Protein 3LJX (pdb70)

Secondary structure (DSSP, 8-state):
---------TT----HHHHHHHHHHHTSTT--HHHHHHHHTT-HHHHHHHHHHHHS----S---SHHHHHHHH-HHHHHHHHHGGG--TTS-TTS-HHHHHHHHHHHHHHHHHHHHTSSSS-HHHHHHHHHHTTHHHHHHHHH-HHHHHHHHHH--HHHHHHHHHHHHSS-HHHHH--TTTTT--HHHHHHHHHTTSS-----HHHHHHHHHHHHHHHHHHHHT----HHHHHHHHHH----SGGG--

Foldseek 3Di:
DDQDVQGDAQQQAWDPVLLVVLLVQLPDPDHDLVVNQVSQLLTLRLFLVLQLVLQPDPDPAGDQGSSVSCVGPHPVVSSVSSNCNVPHCYQQPQDDSVVLSQLLQQLLVQLLVLCVVAPQDHSRNSSRCSSLLQCLVSRCCRNPRVQLSVLSVPDDDPSSQVVCCVVPVGGRRRSSCSCVSSRDDVLSNQLSVLLPDPAQPDDDSSSLSSLSSVLSNVLSCQLVVPDDPRNVVSCVVSPDDDDCSNDD

Structure (mmCIF, N/CA/C/O backbone):
data_3LJX
#
_entry.id   3LJX
#
_cell.length_a   91.489
_cell.length_b   91.489
_cell.length_c   83.075
_cell.angle_alpha   90.00
_cell.angle_beta   90.00
_cell.angle_gamma   120.00
#
_symmetry.space_group_name_H-M   'P 31 2 1'
#
loop_
_entity.id
_entity.type
_entity.pdbx_description
1 polymer 'MmoQ Response regulator'
2 non-polymer 'CHLORIDE ION'
3 water water
#
loop_
_atom_site.group_PDB
_atom_site.id
_atom_site.type_symbol
_atom_site.label_atom_id
_atom_site.label_alt_id
_atom_site.label_comp_id
_atom_site.label_asym_id
_atom_site.label_entity_id
_atom_site.label_seq_id
_atom_site.pdbx_PDB_ins_code
_atom_site.Cartn_x
_atom_site.Cartn_y
_atom_site.Cartn_z
_atom_site.occupancy
_atom_site.B_iso_or_equiv
_atom_site.auth_seq_id
_atom_site.auth_comp_id
_atom_site.auth_asym_id
_atom_site.auth_atom_id
_atom_site.pdbx_PDB_model_num
ATOM 9 N N . ASP A 1 2 ? 13.380 40.907 41.463 1.00 33.09 20 ASP A N 1
ATOM 10 C CA . ASP A 1 2 ? 13.066 42.307 41.207 1.00 29.57 20 ASP A CA 1
ATOM 11 C C . ASP A 1 2 ? 12.990 43.065 42.528 1.00 29.13 20 ASP A C 1
ATOM 12 O O . ASP A 1 2 ? 12.442 42.561 43.516 1.00 31.11 20 ASP A O 1
ATOM 17 N N . ARG A 1 3 ? 13.520 44.281 42.551 1.00 24.79 21 ARG A N 1
ATOM 18 C CA . ARG A 1 3 ? 13.312 45.159 43.694 1.00 23.10 21 ARG A CA 1
ATOM 19 C C . ARG A 1 3 ? 11.828 45.508 43.827 1.00 28.11 21 ARG A C 1
ATOM 20 O O . ARG A 1 3 ? 11.100 45.568 42.828 1.00 26.88 21 ARG A O 1
ATOM 28 N N . TRP A 1 4 ? 11.385 45.706 45.068 1.00 24.98 22 TRP A N 1
ATOM 29 C CA . TRP A 1 4 ? 10.065 46.240 45.334 1.00 24.57 22 TRP A CA 1
ATOM 30 C C . TRP A 1 4 ? 10.151 47.732 45.613 1.00 26.60 22 TRP A C 1
ATOM 31 O O . TRP A 1 4 ? 10.650 48.160 46.657 1.00 30.09 22 TRP A O 1
ATOM 42 N N . ASN 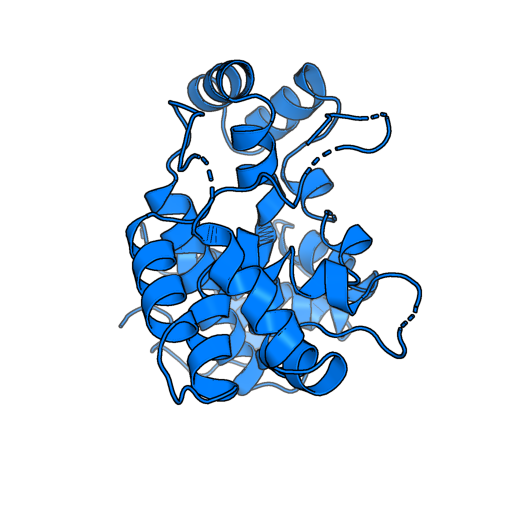A 1 5 ? 9.676 48.516 44.657 1.00 26.71 23 ASN A N 1
ATOM 43 C CA . ASN A 1 5 ? 9.652 49.962 44.770 1.00 28.27 23 ASN A CA 1
ATOM 44 C C . ASN A 1 5 ? 8.302 50.374 45.337 1.00 28.82 23 ASN A C 1
ATOM 45 O O . ASN A 1 5 ? 7.255 50.167 44.699 1.00 26.11 23 ASN A O 1
ATOM 58 N N . HIS A 1 7 ? 6.760 53.206 45.920 1.00 23.60 25 HIS A N 1
ATOM 59 C CA . HIS A 1 7 ? 5.982 54.170 45.173 1.00 26.16 25 HIS A CA 1
ATOM 60 C C . HIS A 1 7 ? 5.414 53.573 43.898 1.00 30.73 25 HIS A C 1
ATOM 61 O O . HIS A 1 7 ? 4.261 53.844 43.539 1.00 30.74 25 HIS A O 1
ATOM 68 N N . LYS A 1 8 ? 6.232 52.783 43.202 1.00 27.63 26 LYS A N 1
ATOM 69 C CA . LYS A 1 8 ? 5.805 52.176 41.951 1.00 30.55 26 LYS A CA 1
ATOM 70 C C . LYS A 1 8 ? 6.215 50.697 41.869 1.00 30.70 26 LYS A C 1
ATOM 71 O O . LYS A 1 8 ? 7.166 50.338 41.169 1.00 26.60 26 LYS A O 1
ATOM 77 N N . PRO A 1 9 ? 5.496 49.840 42.608 1.00 27.85 27 PRO A N 1
ATOM 78 C CA . PRO A 1 9 ? 5.765 48.396 42.664 1.00 27.68 27 PRO A CA 1
ATOM 79 C C . PRO A 1 9 ? 5.755 47.793 41.267 1.00 27.80 27 PRO A C 1
ATOM 80 O O . PRO A 1 9 ? 4.862 48.084 40.481 1.00 27.22 27 PRO A O 1
ATOM 92 N N . LEU A 1 11 ? 7.060 44.004 39.364 1.00 28.79 29 LEU A N 1
ATOM 93 C CA . LEU A 1 11 ? 7.783 42.743 39.161 1.00 29.76 29 LEU A CA 1
ATOM 94 C C . LEU A 1 11 ? 7.505 42.241 37.760 1.00 34.21 29 LEU A C 1
ATOM 95 O O . LEU A 1 11 ? 6.381 42.335 37.264 1.00 32.72 29 LEU A O 1
ATOM 100 N N . CYS A 1 12 ? 8.521 41.700 37.107 1.00 33.47 30 CYS A N 1
ATOM 101 C CA . CYS A 1 12 ? 8.266 41.065 35.826 1.00 34.04 30 CYS A CA 1
ATOM 102 C C . CYS A 1 12 ? 9.229 39.904 35.592 1.00 28.28 30 CYS A C 1
ATOM 103 O O . CYS A 1 12 ? 8.799 38.757 35.493 1.00 25.88 30 CYS A O 1
ATOM 106 N N . ASP A 1 13 ? 10.525 40.196 35.547 1.00 29.78 31 ASP A N 1
ATOM 107 C CA . ASP A 1 13 ? 11.511 39.156 35.289 1.00 36.65 31 ASP A CA 1
ATOM 108 C C . ASP A 1 13 ? 11.432 38.032 36.314 1.00 29.89 31 ASP A C 1
ATOM 109 O O . ASP A 1 13 ? 11.696 36.884 35.993 1.00 35.85 31 ASP A O 1
ATOM 114 N N . SER A 1 14 ? 11.038 38.361 37.539 1.00 23.26 32 SER A N 1
ATOM 115 C CA . SER A 1 14 ? 11.090 37.405 38.641 1.00 24.91 32 SER A CA 1
ATOM 116 C C . SER A 1 14 ? 9.823 36.562 38.791 1.00 26.24 32 SER A C 1
ATOM 117 O O . SER A 1 14 ? 9.766 35.674 39.646 1.00 25.71 32 SER A O 1
ATOM 120 N N . LEU A 1 15 ? 8.792 36.841 38.003 1.00 21.69 33 LEU A N 1
ATOM 121 C CA . LEU A 1 15 ? 7.562 36.056 38.154 1.00 23.97 33 LEU A CA 1
ATOM 122 C C . LEU A 1 15 ? 7.800 34.606 37.691 1.00 24.21 33 LEU A C 1
ATOM 123 O O . LEU A 1 15 ? 8.386 34.371 36.630 1.00 20.95 33 LEU A O 1
ATOM 128 N N . PRO A 1 16 ? 7.354 33.626 38.492 1.00 23.72 34 PRO A N 1
ATOM 129 C CA . PRO A 1 16 ? 7.635 32.232 38.141 1.00 24.62 34 PRO A CA 1
ATOM 130 C C . PRO A 1 16 ? 6.764 31.715 37.003 1.00 28.73 34 PRO A C 1
ATOM 131 O O . PRO A 1 16 ? 5.739 32.318 36.638 1.00 27.98 34 PRO A O 1
ATOM 135 N N . THR A 1 17 ? 7.202 30.592 36.445 1.00 27.56 35 THR A N 1
ATOM 136 C CA . THR A 1 17 ? 6.446 29.828 35.466 1.00 26.43 35 THR A CA 1
ATOM 137 C C . THR A 1 17 ? 6.300 28.412 36.028 1.00 27.38 35 THR A C 1
ATOM 138 O O . THR A 1 17 ? 7.172 27.958 36.769 1.00 24.37 35 THR A O 1
ATOM 142 N N . ALA A 1 18 ? 5.211 27.716 35.700 1.00 29.65 36 ALA A N 1
ATOM 143 C CA . ALA A 1 18 ? 5.044 26.322 36.138 1.00 32.90 36 ALA A CA 1
ATOM 144 C C . ALA A 1 18 ? 6.169 25.422 35.602 1.00 33.81 36 ALA A C 1
ATOM 145 O O . ALA A 1 18 ? 6.598 25.559 34.453 1.00 32.57 36 ALA A O 1
ATOM 147 N N . SER A 1 19 ? 6.647 24.507 36.441 1.00 38.14 37 SER A N 1
ATOM 148 C CA . SER A 1 19 ? 7.725 23.591 36.052 1.00 38.13 37 SER A CA 1
ATOM 149 C C . SER A 1 19 ? 7.428 22.844 34.762 1.00 34.32 37 SER A C 1
ATOM 150 O O . SER A 1 19 ? 8.261 22.810 33.860 1.00 34.32 37 SER A O 1
ATOM 153 N N . ARG A 1 20 ? 6.239 22.257 34.671 1.00 35.66 38 ARG A N 1
ATOM 154 C CA . ARG A 1 20 ? 5.859 21.483 33.490 1.00 43.13 38 ARG A CA 1
ATOM 155 C C . ARG A 1 20 ? 5.782 22.354 32.232 1.00 38.65 38 ARG A C 1
ATOM 156 O O . ARG A 1 20 ? 6.215 21.960 31.150 1.00 36.43 38 ARG A O 1
ATOM 164 N N . THR A 1 21 ? 5.205 23.537 32.381 1.00 31.72 39 THR A N 1
ATOM 165 C CA . THR A 1 21 ? 5.090 24.482 31.280 1.00 27.77 39 THR A CA 1
ATOM 166 C C . THR A 1 21 ? 6.477 24.998 30.842 1.00 29.47 39 THR A C 1
ATOM 167 O O . THR A 1 21 ? 6.783 25.065 29.645 1.00 26.74 39 THR A O 1
ATOM 171 N N . ALA A 1 22 ? 7.316 25.351 31.810 1.00 26.58 40 ALA A N 1
ATOM 172 C CA . ALA A 1 22 ? 8.670 25.775 31.489 1.00 32.67 40 ALA A CA 1
ATOM 173 C C . ALA A 1 22 ? 9.391 24.660 30.730 1.00 37.68 40 ALA A C 1
ATOM 174 O O . ALA A 1 22 ? 9.970 24.902 29.668 1.00 38.74 40 ALA A O 1
ATOM 176 N N . ALA A 1 23 ? 9.338 23.436 31.254 1.00 35.75 41 ALA A N 1
ATOM 177 C CA . ALA A 1 23 ? 10.010 22.311 30.591 1.00 33.57 41 ALA A CA 1
ATOM 178 C C . ALA A 1 23 ? 9.603 22.231 29.131 1.00 34.45 41 ALA A C 1
ATOM 179 O O . ALA A 1 23 ? 10.452 22.095 28.248 1.00 35.68 41 ALA A O 1
ATOM 181 N N . ALA A 1 24 ? 8.302 22.331 28.876 1.00 31.54 42 ALA A N 1
ATOM 182 C CA . ALA A 1 24 ? 7.793 22.238 27.510 1.00 32.32 42 ALA A CA 1
ATOM 183 C C . ALA A 1 24 ? 8.180 23.443 26.644 1.00 35.70 42 ALA A C 1
ATOM 184 O O . ALA A 1 24 ? 8.403 23.307 25.438 1.00 34.41 42 ALA A O 1
ATOM 186 N N . ILE A 1 25 ? 8.234 24.624 27.248 1.00 35.45 43 ILE A N 1
ATOM 187 C CA . ILE A 1 25 ? 8.624 25.807 26.499 1.00 34.31 43 ILE A CA 1
ATOM 188 C C . ILE A 1 25 ? 10.092 25.673 26.100 1.00 32.62 43 ILE A C 1
ATOM 189 O O . ILE A 1 25 ? 10.449 25.894 24.935 1.00 32.54 43 ILE A O 1
ATOM 194 N N . LEU A 1 26 ? 10.934 25.293 27.060 1.00 29.54 44 LEU A N 1
ATOM 195 C CA . LEU A 1 26 ? 12.363 25.098 26.800 1.00 34.57 44 LEU A CA 1
ATOM 196 C C . LEU A 1 26 ? 12.597 24.039 25.728 1.00 40.32 44 LEU A C 1
ATOM 197 O O . LEU A 1 26 ? 13.405 24.230 24.819 1.00 40.64 44 LEU A O 1
ATOM 202 N N . ASN A 1 27 ? 11.880 22.927 25.834 1.00 43.48 45 ASN A N 1
ATOM 203 C CA . ASN A 1 27 ? 11.981 21.867 24.846 1.00 46.77 45 ASN A CA 1
ATOM 204 C C . ASN A 1 27 ? 11.742 22.397 23.441 1.00 44.24 45 ASN A C 1
ATOM 205 O O . ASN A 1 27 ? 12.537 22.175 22.535 1.00 44.33 45 ASN A O 1
ATOM 210 N N . LEU A 1 28 ? 10.638 23.112 23.271 1.00 46.39 46 LEU A N 1
ATOM 211 C CA . LEU A 1 28 ? 10.288 23.715 21.985 1.00 45.50 46 LEU A CA 1
ATOM 212 C C . LEU A 1 28 ? 11.297 24.791 21.556 1.00 44.34 46 LEU A C 1
ATOM 213 O O . LEU A 1 28 ? 11.678 24.878 20.389 1.00 44.62 46 LEU A O 1
ATOM 218 N N . ALA A 1 29 ? 11.725 25.616 22.505 1.00 40.08 47 ALA A N 1
ATOM 219 C CA . ALA A 1 29 ? 12.654 26.688 22.194 1.00 43.35 47 ALA A CA 1
ATOM 220 C C . ALA A 1 29 ? 14.004 26.139 21.703 1.00 48.21 47 ALA A C 1
ATOM 221 O O . ALA A 1 29 ? 14.683 26.771 20.891 1.00 44.09 47 ALA A O 1
ATOM 223 N N . GLN A 1 30 ? 14.380 24.961 22.195 1.00 51.26 48 GLN A N 1
ATOM 224 C CA . GLN A 1 30 ? 15.640 24.330 21.803 1.00 56.33 48 GLN A CA 1
ATOM 225 C C . GLN A 1 30 ? 15.460 23.445 20.586 1.00 63.95 48 GLN A C 1
ATOM 226 O O . GLN A 1 30 ? 16.416 22.857 20.095 1.00 67.44 48 GLN A O 1
ATOM 232 N N . ARG A 1 31 ? 14.228 23.335 20.108 1.00 67.32 49 ARG A N 1
ATOM 233 C CA . ARG A 1 31 ? 13.977 22.489 18.963 1.00 72.79 49 ARG A CA 1
ATOM 234 C C . ARG A 1 31 ? 14.541 23.170 17.727 1.00 77.88 49 ARG A C 1
ATOM 235 O O . ARG A 1 31 ? 14.334 24.363 17.513 1.00 76.06 49 ARG A O 1
ATOM 243 N N . GLU A 1 32 ? 15.275 22.401 16.930 1.00 85.18 50 GLU A N 1
ATOM 244 C CA . GLU A 1 32 ? 15.940 22.921 15.745 1.00 91.21 50 GLU A CA 1
ATOM 245 C C . GLU A 1 32 ? 14.993 23.787 14.925 1.00 89.29 50 GLU A C 1
ATOM 246 O O . GLU A 1 32 ? 15.281 24.957 14.655 1.00 90.74 50 GLU A O 1
ATOM 252 N N . ASP A 1 33 ? 13.853 23.215 14.548 1.00 84.71 51 ASP A N 1
ATOM 253 C CA . ASP A 1 33 ? 12.933 23.896 13.646 1.00 86.79 51 ASP A CA 1
ATOM 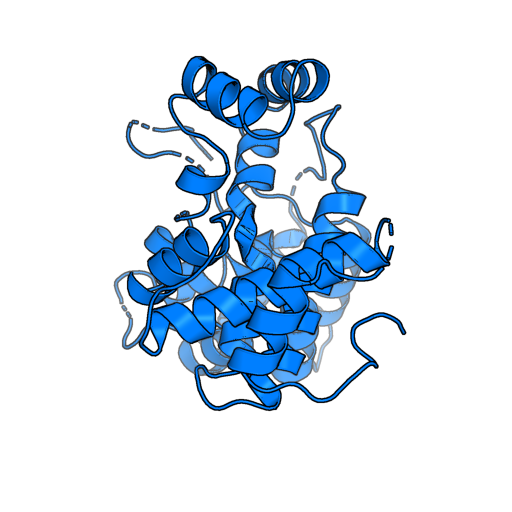254 C C . ASP A 1 33 ? 11.525 24.057 14.219 1.00 81.42 51 ASP A C 1
ATOM 255 O O . ASP A 1 33 ? 10.641 23.242 13.963 1.00 84.11 51 ASP A O 1
ATOM 260 N N . VAL A 1 34 ? 11.330 25.121 14.991 1.00 72.83 52 VAL A N 1
ATOM 261 C CA . VAL A 1 34 ? 10.027 25.443 15.560 1.00 65.20 52 VAL A CA 1
ATOM 262 C C . VAL A 1 34 ? 9.429 26.658 14.868 1.00 53.43 52 VAL A C 1
ATOM 263 O O . VAL A 1 34 ? 10.150 27.604 14.549 1.00 49.10 52 VAL A O 1
ATOM 267 N N . THR A 1 35 ? 8.116 26.635 14.644 1.00 46.07 53 THR A N 1
ATOM 268 C CA . THR A 1 35 ? 7.423 27.765 14.030 1.00 42.76 53 THR A CA 1
ATOM 269 C C . THR A 1 35 ? 7.185 28.889 15.043 1.00 39.19 53 THR A C 1
ATOM 270 O O . THR A 1 35 ? 7.153 28.659 16.253 1.00 30.99 53 THR A O 1
ATOM 274 N N . ALA A 1 36 ? 7.016 30.104 14.534 1.00 41.82 54 ALA A N 1
ATOM 275 C CA . ALA A 1 36 ? 6.584 31.227 15.354 1.00 39.59 54 ALA A CA 1
ATOM 276 C C . ALA A 1 36 ? 5.290 30.849 16.052 1.00 39.91 54 ALA A C 1
ATOM 277 O O . ALA A 1 36 ? 5.122 31.071 17.258 1.00 39.60 54 ALA A O 1
ATOM 279 N N . GLU A 1 37 ? 4.386 30.258 15.276 1.00 40.78 55 GLU A N 1
ATOM 280 C CA . GLU A 1 37 ? 3.045 29.927 15.732 1.00 42.74 55 GLU A CA 1
ATOM 281 C C . GLU A 1 37 ? 3.038 28.917 16.877 1.00 40.63 55 GLU A C 1
ATOM 282 O O . GLU A 1 37 ? 2.336 29.111 17.871 1.00 38.02 55 GLU A O 1
ATOM 288 N N . ALA A 1 38 ? 3.808 27.839 16.741 1.00 34.93 56 ALA A N 1
ATOM 289 C CA . ALA A 1 38 ? 3.818 26.801 17.770 1.00 31.60 56 ALA A CA 1
ATOM 290 C C . ALA A 1 38 ? 4.415 27.346 19.055 1.00 32.05 56 ALA A C 1
ATOM 291 O O . ALA A 1 38 ? 3.962 27.028 20.149 1.00 35.49 56 ALA A O 1
ATOM 293 N N . LEU A 1 39 ? 5.445 28.170 18.911 1.00 27.91 57 LEU A N 1
ATOM 294 C CA . LEU A 1 39 ? 6.123 28.732 20.060 1.00 28.50 57 LEU A CA 1
ATOM 295 C C . LEU A 1 39 ? 5.200 29.710 20.806 1.00 29.62 57 LEU A C 1
ATOM 296 O O . LEU A 1 39 ? 5.090 29.656 22.031 1.00 26.89 57 LEU A O 1
ATOM 301 N N . ALA A 1 40 ? 4.545 30.598 20.059 1.00 28.51 58 ALA A N 1
ATOM 302 C CA . ALA A 1 40 ? 3.579 31.540 20.628 1.00 27.33 58 ALA A CA 1
ATOM 303 C C . ALA A 1 40 ? 2.433 30.824 21.358 1.00 30.11 58 ALA A C 1
ATOM 304 O O . ALA A 1 40 ? 2.079 31.183 22.485 1.00 30.63 58 ALA A O 1
ATOM 306 N N . GLN A 1 41 ? 1.859 29.812 20.714 1.00 30.83 59 GLN A N 1
ATOM 307 C CA . GLN A 1 41 ? 0.754 29.062 21.302 1.00 37.19 59 GLN A CA 1
ATOM 308 C C . GLN A 1 41 ? 1.157 28.516 22.665 1.00 34.29 59 GLN A C 1
ATOM 309 O O . GLN A 1 41 ? 0.385 28.546 23.628 1.00 33.36 59 GLN A O 1
ATOM 315 N N . LEU A 1 42 ? 2.385 28.025 22.741 1.00 25.31 60 LEU A N 1
ATOM 316 C CA . LEU A 1 42 ? 2.866 27.422 23.963 1.00 25.11 60 LEU A CA 1
ATOM 317 C C . LEU A 1 42 ? 3.220 28.491 25.002 1.00 24.04 60 LEU A C 1
ATOM 318 O O . LEU A 1 42 ? 2.875 28.366 26.181 1.00 21.10 60 LEU A O 1
ATOM 323 N N . ILE A 1 43 ? 3.895 29.550 24.563 1.00 26.49 61 ILE A N 1
ATOM 324 C CA . ILE A 1 43 ? 4.361 30.587 25.484 1.00 26.70 61 ILE A CA 1
ATOM 325 C C . ILE A 1 43 ? 3.169 31.309 26.105 1.00 30.18 61 ILE A C 1
ATOM 326 O O . ILE A 1 43 ? 3.204 31.708 27.272 1.00 23.38 61 ILE A O 1
ATOM 331 N N . GLN A 1 44 ? 2.103 31.473 25.325 1.00 25.56 62 GLN A N 1
ATOM 332 C CA . GLN A 1 44 ? 0.990 32.260 25.821 1.00 27.78 62 GLN A CA 1
ATOM 333 C C . GLN A 1 44 ? 0.123 31.469 26.803 1.00 28.76 62 GLN A C 1
ATOM 334 O O . GLN A 1 44 ? -0.922 31.951 27.222 1.00 27.32 62 GLN A O 1
ATOM 340 N N . THR A 1 45 ? 0.554 30.265 27.178 1.00 26.17 63 THR A N 1
ATOM 341 C CA . THR A 1 45 ? -0.086 29.575 28.298 1.00 31.28 63 THR A CA 1
ATOM 342 C C . THR A 1 45 ? 0.540 30.026 29.625 1.00 35.42 63 THR A C 1
ATOM 343 O O . THR A 1 45 ? 0.052 29.667 30.705 1.00 34.55 63 THR A O 1
ATOM 347 N N . ASP A 1 46 ? 1.618 30.807 29.545 1.00 29.56 64 ASP A N 1
ATOM 348 C CA . ASP A 1 46 ? 2.314 31.248 30.756 1.00 29.43 64 ASP A CA 1
ATOM 349 C C . ASP A 1 46 ? 2.253 32.765 30.965 1.00 28.00 64 ASP A C 1
ATOM 350 O O . ASP A 1 46 ? 2.823 33.534 30.184 1.00 25.98 64 ASP A O 1
ATOM 355 N N . PRO A 1 47 ? 1.556 33.197 32.026 1.00 26.33 65 PRO A N 1
ATOM 356 C CA . PRO A 1 47 ? 1.431 34.626 32.338 1.00 23.83 65 PRO A CA 1
ATOM 357 C C . PRO A 1 47 ? 2.794 35.310 32.527 1.00 27.84 65 PRO A C 1
ATOM 358 O O . PRO A 1 47 ? 2.990 36.388 31.957 1.00 23.46 65 PRO A O 1
ATOM 362 N N . ALA A 1 48 ? 3.719 34.710 33.283 1.00 25.09 66 ALA A N 1
ATOM 363 C CA . ALA A 1 48 ? 5.025 35.350 33.510 1.00 25.40 66 ALA A CA 1
ATOM 364 C C . ALA A 1 48 ? 5.766 35.649 32.199 1.00 27.35 66 ALA A C 1
ATOM 365 O O . ALA A 1 48 ? 6.093 36.808 31.909 1.00 27.44 66 ALA A O 1
ATOM 367 N N . LEU A 1 49 ? 6.030 34.612 31.405 1.00 23.53 67 LEU A N 1
ATOM 368 C CA . LEU A 1 49 ? 6.837 34.789 30.195 1.00 24.03 67 LEU A CA 1
ATOM 369 C C . LEU A 1 49 ? 6.124 35.674 29.179 1.00 23.09 67 LEU A C 1
ATOM 370 O O . LEU A 1 49 ? 6.759 36.453 28.464 1.00 20.77 67 LEU A O 1
ATOM 375 N N . THR A 1 50 ? 4.797 35.565 29.133 1.00 22.05 68 THR A N 1
ATOM 376 C CA . THR A 1 50 ? 3.994 36.406 28.245 1.00 24.28 68 THR A CA 1
ATOM 377 C C . THR A 1 50 ? 4.111 37.897 28.571 1.00 22.05 68 THR A C 1
ATOM 378 O O . THR A 1 50 ? 4.289 38.733 27.677 1.00 19.51 68 THR A O 1
ATOM 382 N N . GLY A 1 51 ? 4.013 38.223 29.856 1.00 21.93 69 GLY A N 1
ATOM 383 C CA . GLY A 1 51 ? 4.257 39.581 30.316 1.00 23.68 69 GLY A CA 1
ATOM 384 C C . GLY A 1 51 ? 5.630 40.128 29.932 1.00 24.39 69 GLY A C 1
ATOM 385 O O . GLY A 1 51 ? 5.717 41.231 29.382 1.00 22.89 69 GLY A O 1
ATOM 386 N N . ARG A 1 52 ? 6.698 39.375 30.221 1.00 23.32 70 ARG A N 1
ATOM 387 C CA A ARG A 1 52 ? 8.070 39.802 29.917 0.50 23.49 70 ARG A CA 1
ATOM 388 C CA B ARG A 1 52 ? 8.058 39.825 29.925 0.50 23.03 70 ARG A CA 1
ATOM 389 C C . ARG A 1 52 ? 8.208 40.131 28.445 1.00 22.87 70 ARG A C 1
ATOM 390 O O . ARG A 1 52 ? 8.795 41.139 28.075 1.00 20.29 70 ARG A O 1
ATOM 405 N N . ILE A 1 53 ? 7.666 39.250 27.607 1.00 20.59 71 ILE A N 1
ATOM 406 C CA . ILE A 1 53 ? 7.735 39.433 26.162 1.00 20.72 71 ILE A CA 1
ATOM 407 C C . ILE A 1 53 ? 6.990 40.689 25.708 1.00 21.14 71 ILE A C 1
ATOM 408 O O . ILE A 1 53 ? 7.524 41.479 24.941 1.00 23.87 71 ILE A O 1
ATOM 413 N N . LEU A 1 54 ? 5.773 40.889 26.200 1.00 23.16 72 LEU A N 1
ATOM 414 C CA . LEU A 1 54 ? 5.008 42.081 25.839 1.00 24.10 72 LEU A CA 1
ATOM 415 C C . LEU A 1 54 ? 5.759 43.324 26.279 1.00 21.86 72 LEU A C 1
ATOM 416 O O . LEU A 1 54 ? 5.822 44.323 25.568 1.00 23.19 72 LEU A O 1
ATOM 421 N N . ARG A 1 55 ? 6.331 43.250 27.465 1.00 15.42 73 ARG A N 1
ATOM 422 C CA . ARG A 1 55 ? 7.011 44.395 28.032 1.00 20.71 73 ARG A CA 1
ATOM 423 C C . ARG A 1 55 ? 8.256 44.755 27.217 1.00 24.12 73 ARG A C 1
ATOM 424 O O . ARG A 1 55 ? 8.564 45.937 26.984 1.00 18.73 73 ARG A O 1
ATOM 432 N N . PHE A 1 56 ? 8.977 43.725 26.796 1.00 24.11 74 PHE A N 1
ATOM 433 C CA . PHE A 1 56 ? 10.148 43.927 25.965 1.00 27.88 74 PHE A CA 1
ATOM 434 C C . PHE A 1 56 ? 9.702 44.566 24.651 1.00 26.67 74 PHE A C 1
ATOM 435 O O . PHE A 1 56 ? 10.271 45.568 24.213 1.00 22.94 74 PHE A O 1
ATOM 443 N N . ALA A 1 57 ? 8.661 43.996 24.046 1.00 19.49 75 ALA A N 1
ATOM 444 C CA . ALA A 1 57 ? 8.216 44.417 22.713 1.00 21.90 75 ALA A CA 1
ATOM 445 C C . ALA A 1 57 ? 7.609 45.800 22.744 1.00 25.76 75 ALA A C 1
ATOM 446 O O . ALA A 1 57 ? 7.576 46.477 21.722 1.00 25.04 75 ALA A O 1
ATOM 448 N N . ASN A 1 58 ? 7.102 46.209 23.909 1.00 25.10 76 ASN A N 1
ATOM 449 C CA . ASN A 1 58 ? 6.440 47.512 24.041 1.00 24.55 76 ASN A CA 1
ATOM 450 C C . ASN A 1 58 ? 7.332 48.587 24.668 1.00 28.82 76 ASN A C 1
ATOM 451 O O . ASN A 1 58 ? 6.927 49.750 24.791 1.00 24.18 76 ASN A O 1
ATOM 456 N N . ALA A 1 59 ? 8.545 48.194 25.061 1.00 33.19 77 ALA A N 1
ATOM 457 C CA . ALA A 1 59 ? 9.515 49.125 25.644 1.00 33.48 77 ALA A CA 1
ATOM 458 C C . ALA A 1 59 ? 9.839 50.270 24.694 1.00 37.85 77 ALA A C 1
ATOM 459 O O . ALA A 1 59 ? 9.879 50.086 23.483 1.00 39.35 77 ALA A O 1
ATOM 461 N N . PRO A 1 60 ? 10.089 51.459 25.254 1.00 51.30 78 PRO A N 1
ATOM 462 C CA . PRO A 1 60 ? 10.316 52.685 24.475 1.00 64.04 78 PRO A CA 1
ATOM 463 C C . PRO A 1 60 ? 11.464 52.543 23.481 1.00 72.99 78 PRO A C 1
ATOM 464 O O . PRO A 1 60 ? 12.603 52.831 23.838 1.00 74.25 78 PRO A O 1
ATOM 468 N N . ALA A 1 61 ? 11.173 52.115 22.257 1.00 81.57 79 ALA A N 1
ATOM 469 C CA . ALA A 1 61 ? 12.199 52.036 21.219 1.00 88.06 79 ALA A CA 1
ATOM 470 C C . ALA A 1 61 ? 13.455 51.297 21.695 1.00 89.70 79 ALA A C 1
ATOM 471 O O . ALA A 1 61 ? 13.383 50.176 22.204 1.00 88.61 79 ALA A O 1
ATOM 473 N N . THR A 1 64 ? 7.184 51.296 19.756 1.00 96.89 82 THR A N 1
ATOM 474 C CA . THR A 1 64 ? 8.300 50.660 19.062 1.00 95.35 82 THR A CA 1
ATOM 475 C C . THR A 1 64 ? 7.857 49.667 17.965 1.00 92.32 82 THR A C 1
ATOM 476 O O . THR A 1 64 ? 8.300 48.518 17.957 1.00 97.18 82 THR A O 1
ATOM 480 N N . ARG A 1 65 ? 6.984 50.094 17.048 1.00 83.21 83 ARG A N 1
ATOM 481 C CA . ARG A 1 65 ? 6.372 51.417 17.079 1.00 74.38 83 ARG A CA 1
ATOM 482 C C . ARG A 1 65 ? 5.032 51.389 17.800 1.00 60.62 83 ARG A C 1
ATOM 483 O O . ARG A 1 65 ? 4.877 52.025 18.839 1.00 57.60 83 ARG A O 1
ATOM 491 N N . ARG A 1 66 ? 4.059 50.667 17.244 1.00 55.28 84 ARG A N 1
ATOM 492 C CA . ARG A 1 66 ? 2.784 50.455 17.951 1.00 48.91 84 ARG A CA 1
ATOM 493 C C . ARG A 1 66 ? 2.915 49.297 18.936 1.00 35.26 84 ARG A C 1
ATOM 494 O O . ARG A 1 66 ? 3.684 48.361 18.711 1.00 31.40 84 ARG A O 1
ATOM 502 N N . PRO A 1 67 ? 2.166 49.353 20.033 1.00 35.57 85 PRO A N 1
ATOM 503 C CA . PRO A 1 67 ? 2.267 48.282 21.033 1.00 37.71 85 PRO A CA 1
ATOM 504 C C . PRO A 1 67 ? 1.628 46.986 20.531 1.00 35.48 85 PRO A C 1
ATOM 505 O O . PRO A 1 67 ? 0.804 47.025 19.610 1.00 31.85 85 PRO A O 1
ATOM 509 N N . VAL A 1 68 ? 2.032 45.857 21.119 1.00 30.87 86 VAL A N 1
ATOM 510 C CA . VAL A 1 68 ? 1.453 44.552 20.810 1.00 28.25 86 VAL A CA 1
ATOM 511 C C . VAL A 1 68 ? 0.812 43.981 22.066 1.00 27.66 86 VAL A C 1
ATOM 512 O O . VAL A 1 68 ? 1.135 44.398 23.186 1.00 27.39 86 VAL A O 1
ATOM 516 N N . ALA A 1 69 ? -0.085 43.020 21.871 1.00 24.55 87 ALA A N 1
ATOM 517 C CA . ALA A 1 69 ? -0.859 42.439 22.955 1.00 20.71 87 ALA A CA 1
ATOM 518 C C . ALA A 1 69 ? -1.066 40.943 22.726 1.00 26.06 87 ALA A C 1
ATOM 519 O O . ALA A 1 69 ? -2.055 40.364 23.174 1.00 31.82 87 ALA A O 1
ATOM 521 N N . SER A 1 70 ? -0.135 40.323 22.013 1.00 25.98 88 SER A N 1
ATOM 522 C CA . SER A 1 70 ? -0.099 38.870 21.916 1.00 27.68 88 SER A CA 1
ATOM 523 C C . SER A 1 70 ? 1.326 38.403 21.603 1.00 27.31 88 SER A C 1
ATOM 524 O O . SER A 1 70 ? 2.107 39.122 20.960 1.00 23.92 88 SER A O 1
ATOM 527 N N . VAL A 1 71 ? 1.672 37.197 22.042 1.00 25.85 89 VAL A N 1
ATOM 528 C CA . VAL A 1 71 ? 3.004 36.690 21.764 1.00 28.08 89 VAL A CA 1
ATOM 529 C C . VAL A 1 71 ? 3.260 36.656 20.255 1.00 32.48 89 VAL A C 1
ATOM 530 O O . VAL A 1 71 ? 4.341 37.032 19.798 1.00 30.57 89 VAL A O 1
ATOM 534 N N . ILE A 1 72 ? 2.265 36.236 19.471 1.00 30.31 90 ILE A N 1
ATOM 535 C CA . ILE A 1 72 ? 2.484 36.124 18.024 1.00 25.26 90 ILE A CA 1
ATOM 536 C C . ILE A 1 72 ? 2.742 37.507 17.393 1.00 27.21 90 ILE A C 1
ATOM 537 O O . ILE A 1 72 ? 3.591 37.649 16.506 1.00 27.34 90 ILE A O 1
ATOM 542 N N . ASP A 1 73 ? 2.039 38.533 17.867 1.00 24.92 91 ASP A N 1
ATOM 543 C CA . ASP A 1 73 ? 2.318 39.890 17.390 1.00 27.82 91 ASP A CA 1
ATOM 544 C C . ASP A 1 73 ? 3.686 40.396 17.845 1.00 26.39 91 ASP A C 1
ATOM 545 O O . ASP A 1 73 ? 4.373 41.098 17.099 1.00 26.35 91 ASP A O 1
ATOM 550 N N . ALA A 1 74 ? 4.089 40.042 19.060 1.00 20.32 92 ALA A N 1
ATOM 551 C CA . ALA A 1 74 ? 5.431 40.413 19.506 1.00 24.60 92 ALA A CA 1
ATOM 552 C C . ALA A 1 74 ? 6.489 39.792 18.579 1.00 25.14 92 ALA A C 1
ATOM 553 O O . ALA A 1 74 ? 7.449 40.459 18.161 1.00 23.69 92 ALA A O 1
ATOM 555 N N . ILE A 1 75 ? 6.301 38.519 18.244 1.00 24.43 93 ILE A N 1
ATOM 556 C CA . ILE A 1 75 ? 7.229 37.830 17.358 1.00 29.58 93 ILE A CA 1
ATOM 557 C C . ILE A 1 75 ? 7.333 38.541 16.005 1.00 33.23 93 ILE A C 1
ATOM 558 O O . ILE A 1 75 ? 8.435 38.837 15.548 1.00 36.38 93 ILE A O 1
ATOM 563 N N . ASP A 1 76 ? 6.191 38.825 15.376 1.00 30.26 94 ASP A N 1
ATOM 564 C CA . ASP A 1 76 ? 6.178 39.562 14.105 1.00 30.25 94 ASP A CA 1
ATOM 565 C C . ASP A 1 76 ? 6.924 40.881 14.242 1.00 29.81 94 ASP A C 1
ATOM 566 O O . ASP A 1 76 ? 7.583 41.324 13.314 1.00 29.80 94 ASP A O 1
ATOM 571 N N . LEU A 1 77 ? 6.807 41.517 15.403 1.00 28.24 95 LEU A N 1
ATOM 572 C CA . LEU A 1 77 ? 7.387 42.839 15.589 1.00 32.89 95 LEU A CA 1
ATOM 573 C C . LEU A 1 77 ? 8.900 42.808 15.841 1.00 36.80 95 LEU A C 1
ATOM 574 O O . LEU A 1 77 ? 9.651 43.468 15.127 1.00 38.55 95 LEU A O 1
ATOM 579 N N . VAL A 1 78 ? 9.346 42.047 16.844 1.00 30.51 96 VAL A N 1
ATOM 580 C CA . VAL A 1 78 ? 10.761 42.055 17.233 1.00 29.68 96 VAL A CA 1
ATOM 581 C C . VAL A 1 78 ? 11.596 40.885 16.664 1.00 29.79 96 VAL A C 1
ATOM 582 O O . VAL A 1 78 ? 12.824 40.920 16.694 1.00 29.36 96 VAL A O 1
ATOM 586 N N . GLY A 1 79 ? 10.924 39.874 16.128 1.00 28.14 97 GLY A N 1
ATOM 587 C CA . GLY A 1 79 ? 11.596 38.762 15.487 1.00 26.10 97 GLY A CA 1
ATOM 588 C C . GLY A 1 79 ? 11.526 37.529 16.364 1.00 29.68 97 GLY A C 1
ATOM 589 O O . GLY A 1 79 ? 11.525 37.632 17.602 1.00 30.37 97 GLY A O 1
ATOM 590 N N . LEU A 1 80 ? 11.453 36.363 15.727 1.00 24.33 98 LEU A N 1
ATOM 591 C CA . LEU A 1 80 ? 11.473 35.085 16.447 1.00 27.43 98 LEU A CA 1
ATOM 592 C C . LEU A 1 80 ? 12.754 34.856 17.281 1.00 29.95 98 LEU A C 1
ATOM 593 O O . LEU A 1 80 ? 12.684 34.327 18.393 1.00 34.07 98 LEU A O 1
ATOM 598 N N . PRO A 1 81 ? 13.931 35.239 16.747 1.00 28.18 99 PRO A N 1
ATOM 599 C CA . PRO A 1 81 ? 15.147 35.032 17.552 1.00 28.94 99 PRO A CA 1
ATOM 600 C C . PRO A 1 81 ? 15.099 35.748 18.913 1.00 34.55 99 PRO A C 1
ATOM 601 O O . PRO A 1 81 ? 15.451 35.137 19.939 1.00 34.10 99 PRO A O 1
ATOM 605 N N . ALA A 1 82 ? 14.674 37.015 18.937 1.00 24.63 100 ALA A N 1
ATOM 606 C CA . ALA A 1 82 ? 14.614 37.737 20.206 1.00 22.66 100 ALA A CA 1
ATOM 607 C C . ALA A 1 82 ? 13.621 37.076 21.164 1.00 25.08 100 ALA A C 1
ATOM 608 O O . ALA A 1 82 ? 13.927 36.870 22.335 1.00 22.08 100 ALA A O 1
ATOM 610 N N . VAL A 1 83 ? 12.441 36.716 20.663 1.00 24.15 101 VAL A N 1
ATOM 611 C CA . VAL A 1 83 ? 11.446 36.102 21.523 1.00 26.86 101 VAL A CA 1
ATOM 612 C C . VAL A 1 83 ? 11.965 34.757 22.029 1.00 33.93 101 VAL A C 1
ATOM 613 O O . VAL A 1 83 ? 11.740 34.385 23.191 1.00 35.78 101 VAL A O 1
ATOM 617 N N . ARG A 1 84 ? 12.682 34.042 21.165 1.00 30.50 102 ARG A N 1
ATOM 618 C CA . ARG A 1 84 ? 13.263 32.759 21.548 1.00 30.94 102 ARG A CA 1
ATOM 619 C C . ARG A 1 84 ? 14.229 32.908 22.732 1.00 31.19 102 ARG A C 1
ATOM 620 O O . ARG A 1 84 ? 14.230 32.086 23.658 1.00 28.53 102 ARG A O 1
ATOM 628 N N . GLN A 1 85 ? 15.034 33.966 22.715 1.00 27.81 103 GLN A N 1
ATOM 629 C CA . GLN A 1 85 ? 15.918 34.267 23.844 1.00 27.00 103 GLN A CA 1
ATOM 630 C C . GLN A 1 85 ? 15.160 34.307 25.182 1.00 29.27 103 GLN A C 1
ATOM 631 O O . GLN A 1 85 ? 15.652 33.808 26.195 1.00 28.57 103 GLN A O 1
ATOM 637 N N . PHE A 1 86 ? 13.975 34.916 25.194 1.00 23.77 104 PHE A N 1
ATOM 638 C CA . PHE A 1 86 ? 13.201 35.001 26.427 1.00 23.66 104 PHE A CA 1
ATOM 639 C C . PHE A 1 86 ? 12.732 33.616 26.842 1.00 28.77 104 PHE A C 1
ATOM 640 O O . PHE A 1 86 ? 12.750 33.266 28.035 1.00 30.60 104 PHE A O 1
ATOM 648 N N . ALA A 1 87 ? 12.316 32.827 25.852 1.00 25.80 105 ALA A N 1
ATOM 649 C CA . ALA A 1 87 ? 11.920 31.437 26.095 1.00 26.30 105 ALA A CA 1
ATOM 650 C C . ALA A 1 87 ? 13.071 30.577 26.645 1.00 31.11 105 ALA A C 1
ATOM 651 O O . ALA A 1 87 ? 12.878 29.802 27.585 1.00 31.56 105 ALA A O 1
ATOM 653 N N . LEU A 1 88 ? 14.269 30.732 26.082 1.00 32.58 106 LEU A N 1
ATOM 654 C CA . LEU A 1 88 ? 15.428 29.974 26.556 1.00 30.23 106 LEU A CA 1
ATOM 655 C C . LEU A 1 88 ? 15.868 30.472 27.919 1.00 32.18 106 LEU A C 1
ATOM 656 O O . LEU A 1 88 ? 16.620 29.794 28.615 1.00 30.97 106 LEU A O 1
ATOM 661 N N . SER A 1 89 ? 15.422 31.661 28.310 1.00 30.61 107 SER A N 1
ATOM 662 C CA . SER A 1 89 ? 15.891 32.215 29.580 1.00 33.24 107 SER A CA 1
ATOM 663 C C . SER A 1 89 ? 15.315 31.450 30.769 1.00 39.14 107 SER A C 1
ATOM 664 O O . SER A 1 89 ? 15.855 31.516 31.865 1.00 42.46 107 SER A O 1
ATOM 667 N N . LEU A 1 90 ? 14.225 30.717 30.557 1.00 44.02 108 LEU A N 1
ATOM 668 C CA . LEU A 1 90 ? 13.648 29.925 31.642 1.00 49.46 108 LEU A CA 1
ATOM 669 C C . LEU A 1 90 ? 14.662 28.908 32.187 1.00 58.41 108 LEU A C 1
ATOM 670 O O . LEU A 1 90 ? 14.604 28.541 33.362 1.00 60.01 108 LEU A O 1
ATOM 675 N N . SER A 1 91 ? 15.584 28.462 31.332 1.00 64.28 109 SER A N 1
ATOM 676 C CA . SER A 1 91 ? 16.709 27.627 31.764 1.00 73.67 109 SER A CA 1
ATOM 677 C C . SER A 1 91 ? 17.180 28.049 33.148 1.00 83.66 109 SER A C 1
ATOM 678 O O . SER A 1 91 ? 17.367 27.214 34.034 1.00 87.21 109 SER A O 1
ATOM 681 N N . LEU A 1 92 ? 17.377 29.356 33.315 1.00 88.08 110 LEU A N 1
ATOM 682 C CA . LEU A 1 92 ? 17.755 29.944 34.597 1.00 92.26 110 LEU A CA 1
ATOM 683 C C . LEU A 1 92 ? 16.713 29.659 35.683 1.00 89.82 110 LEU A C 1
ATOM 684 O O . LEU A 1 92 ? 16.813 30.160 36.808 1.00 87.76 110 LEU A O 1
ATOM 689 N N . ARG A 1 97 ? 11.071 28.937 43.001 1.00 96.68 115 ARG A N 1
ATOM 690 C CA . ARG A 1 97 ? 10.424 29.687 41.926 1.00 94.64 115 ARG A CA 1
ATOM 691 C C . ARG A 1 97 ? 8.896 29.558 41.959 1.00 90.91 115 ARG A C 1
ATOM 692 O O . ARG A 1 97 ? 8.204 30.539 42.236 1.00 91.34 115 ARG A O 1
ATOM 700 N N . GLU A 1 98 ? 8.377 28.352 41.703 1.00 87.34 116 GLU A N 1
ATOM 701 C CA . GLU A 1 98 ? 6.935 28.157 41.460 1.00 85.57 116 GLU A CA 1
ATOM 702 C C . GLU A 1 98 ? 6.110 27.400 42.528 1.00 79.37 116 GLU A C 1
ATOM 703 O O . GLU A 1 98 ? 5.418 26.432 42.193 1.00 77.50 116 GLU A O 1
ATOM 709 N N . GLY A 1 99 ? 6.119 27.854 43.784 1.00 71.81 117 GLY A N 1
ATOM 710 C CA . GLY A 1 99 ? 6.772 29.079 44.201 1.00 62.54 117 GLY A CA 1
ATOM 711 C C . GLY A 1 99 ? 6.852 29.243 45.711 1.00 57.03 117 GLY A C 1
ATOM 712 O O . GLY A 1 99 ? 6.361 28.418 46.484 1.00 60.92 117 GLY A O 1
ATOM 713 N N . ARG A 1 100 ? 7.468 30.337 46.132 1.00 49.96 118 ARG A N 1
ATOM 714 C CA . ARG A 1 100 ? 7.799 30.539 47.528 1.00 44.70 118 ARG A CA 1
ATOM 715 C C . ARG A 1 100 ? 6.614 30.855 48.454 1.00 43.34 118 ARG A C 1
ATOM 716 O O . ARG A 1 100 ? 6.669 30.515 49.633 1.00 49.16 118 ARG A O 1
ATOM 724 N N . CYS A 1 101 ? 5.551 31.489 47.945 1.00 37.57 119 CYS A N 1
ATOM 725 C CA . CYS A 1 101 ? 4.409 31.851 48.803 1.00 30.58 119 CYS A CA 1
ATOM 726 C C . CYS A 1 101 ? 3.584 30.629 49.218 1.00 38.82 119 CYS A C 1
ATOM 727 O O . CYS A 1 101 ? 2.731 30.140 48.464 1.00 38.45 119 CYS A O 1
ATOM 730 N N . GLU A 1 102 ? 3.839 30.154 50.433 1.00 40.09 120 GLU A N 1
ATOM 731 C CA . GLU A 1 102 ? 3.278 28.899 50.925 1.00 43.51 120 GLU A CA 1
ATOM 732 C C . GLU A 1 102 ? 1.756 28.782 50.725 1.00 39.64 120 GLU A C 1
ATOM 733 O O . GLU A 1 102 ? 1.263 27.779 50.183 1.00 33.95 120 GLU A O 1
ATOM 739 N N . ALA A 1 103 ? 1.019 29.809 51.147 1.00 33.90 121 ALA A N 1
ATOM 740 C CA . ALA A 1 103 ? -0.443 29.762 51.105 1.00 33.05 121 ALA A CA 1
ATOM 741 C C . ALA A 1 103 ? -1.077 30.030 49.722 1.00 33.74 121 ALA A C 1
ATOM 742 O O . ALA A 1 103 ? -2.275 29.845 49.548 1.00 32.64 121 ALA A O 1
ATOM 744 N N . PHE A 1 104 ? -0.281 30.451 48.743 1.00 32.93 122 PHE A N 1
ATOM 745 C CA . PHE A 1 104 ? -0.810 30.739 47.407 1.00 28.47 122 PHE A CA 1
ATOM 746 C C . PHE A 1 104 ? -0.917 29.478 46.549 1.00 31.09 122 PHE A C 1
ATOM 747 O O . PHE A 1 104 ? 0.057 28.740 46.363 1.00 29.53 122 PHE A O 1
ATOM 755 N N . ASP A 1 105 ? -2.108 29.252 46.007 1.00 31.52 123 ASP A N 1
ATOM 756 C CA . ASP A 1 105 ? -2.359 28.082 45.180 1.00 30.43 123 ASP A CA 1
ATOM 757 C C . ASP A 1 105 ? -1.901 28.341 43.744 1.00 29.07 123 ASP A C 1
ATOM 758 O O . ASP A 1 105 ? -2.686 28.779 42.908 1.00 32.81 123 ASP A O 1
ATOM 763 N N . TYR A 1 106 ? -0.633 28.065 43.461 1.00 24.01 124 TYR A N 1
ATOM 764 C CA . TYR A 1 106 ? -0.064 28.369 42.155 1.00 27.88 124 TYR A CA 1
ATOM 765 C C . TYR A 1 106 ? -0.708 27.551 41.031 1.00 33.32 124 TYR A C 1
ATOM 766 O O . TYR A 1 106 ? -1.024 28.086 39.963 1.00 31.10 124 TYR A O 1
ATOM 775 N N . ALA A 1 107 ? -0.900 26.255 41.261 1.00 28.59 125 ALA A N 1
ATOM 776 C CA . ALA A 1 107 ? -1.532 25.434 40.241 1.00 28.94 125 ALA A CA 1
ATOM 777 C C . ALA A 1 107 ? -2.905 26.018 39.917 1.00 30.47 125 ALA A C 1
ATOM 778 O O . ALA A 1 107 ? -3.282 26.120 38.748 1.00 29.69 125 ALA A O 1
ATOM 780 N N . ALA A 1 108 ? -3.645 26.416 40.951 1.00 27.79 126 ALA A N 1
ATOM 781 C CA . ALA A 1 108 ? -4.987 26.943 40.729 1.00 31.72 126 ALA A CA 1
ATOM 782 C C . ALA A 1 108 ? -4.889 28.234 39.935 1.00 31.73 126 ALA A C 1
ATOM 783 O O . ALA A 1 108 ? -5.658 28.465 38.995 1.00 32.34 126 ALA A O 1
ATOM 785 N N . TYR A 1 109 ? -3.932 29.073 40.310 1.00 29.87 127 TYR A N 1
ATOM 786 C CA . TYR A 1 109 ? -3.766 30.342 39.625 1.00 25.15 127 TYR A CA 1
ATOM 787 C C . TYR A 1 109 ? -3.477 30.102 38.141 1.00 25.47 127 TYR A C 1
ATOM 788 O O . TYR A 1 109 ? -4.084 30.734 37.279 1.00 23.70 127 TYR A O 1
ATOM 797 N N . TRP A 1 110 ? -2.574 29.177 37.833 1.00 26.92 128 TRP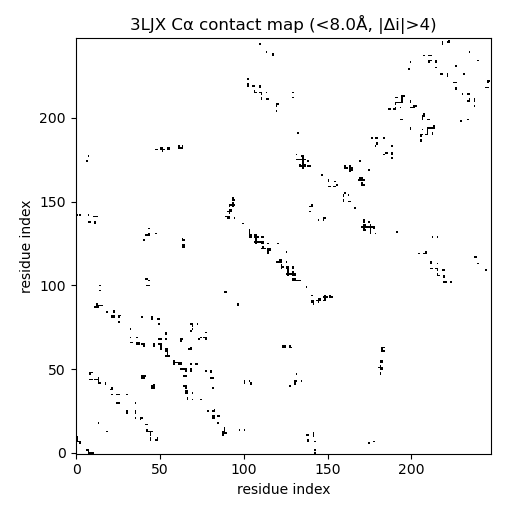 A N 1
ATOM 798 C CA . TRP A 1 110 ? -2.202 28.971 36.433 1.00 25.47 128 TRP A CA 1
ATOM 799 C C . TRP A 1 110 ? -3.333 28.326 35.662 1.00 27.05 128 TRP A C 1
ATOM 800 O O . TRP A 1 110 ? -3.567 28.645 34.499 1.00 23.68 128 TRP A O 1
ATOM 811 N N . GLN A 1 111 ? -4.042 27.419 36.313 1.00 25.58 129 GLN A N 1
ATOM 812 C CA . GLN A 1 111 ? -5.137 26.740 35.646 1.00 25.16 129 GLN A CA 1
ATOM 813 C C . GLN A 1 111 ? -6.237 27.751 35.310 1.00 28.47 129 GLN A C 1
ATOM 814 O O . GLN A 1 111 ? -6.744 27.805 34.185 1.00 27.95 129 GLN A O 1
ATOM 820 N N . LYS A 1 112 ? -6.589 28.577 36.284 1.00 32.29 130 LYS A N 1
ATOM 821 C CA . LYS A 1 112 ? -7.664 29.541 36.100 1.00 30.33 130 LYS A CA 1
ATOM 822 C C . LYS A 1 112 ? -7.301 30.617 35.072 1.00 32.19 130 LYS A C 1
ATOM 823 O O . LYS A 1 112 ? -8.148 31.051 34.295 1.00 32.77 130 LYS A O 1
ATOM 829 N N . SER A 1 113 ? -6.039 31.041 35.061 1.00 30.36 131 SER A N 1
ATOM 830 C CA . SER A 1 113 ? -5.612 32.110 34.159 1.00 29.57 131 SER A CA 1
ATOM 831 C C . SER A 1 113 ? -5.750 31.688 32.688 1.00 28.46 131 SER A C 1
ATOM 832 O O . SER A 1 113 ? -6.249 32.444 31.849 1.00 24.38 131 SER A O 1
ATOM 835 N N . LEU A 1 114 ? -5.329 30.465 32.391 1.00 24.49 132 LEU A N 1
ATOM 836 C CA . LEU A 1 114 ? -5.444 29.926 31.049 1.00 26.39 132 LEU A CA 1
ATOM 837 C C . LEU A 1 114 ? -6.913 29.709 30.661 1.00 29.26 132 LEU A C 1
ATOM 838 O O . LEU A 1 114 ? -7.337 30.085 29.560 1.00 27.40 132 LEU A O 1
ATOM 843 N N . ALA A 1 115 ? -7.684 29.101 31.563 1.00 23.13 133 ALA A N 1
ATOM 844 C CA . ALA A 1 115 ? -9.082 28.798 31.276 1.00 25.13 133 ALA A CA 1
ATOM 845 C C . ALA A 1 115 ? -9.813 30.095 30.955 1.00 27.68 133 ALA A C 1
ATOM 846 O O . ALA A 1 115 ? -10.607 30.155 30.010 1.00 26.94 133 ALA A O 1
ATOM 848 N N . ARG A 1 116 ? -9.531 31.137 31.740 1.00 22.57 134 ARG A N 1
ATOM 849 C CA . ARG A 1 116 ? -10.128 32.443 31.491 1.00 20.89 134 ARG A CA 1
ATOM 850 C C . ARG A 1 116 ? -9.675 33.028 30.153 1.00 23.32 134 ARG A C 1
ATOM 851 O O . ARG A 1 116 ? -10.487 33.542 29.390 1.00 27.15 134 ARG A O 1
ATOM 859 N N . ALA A 1 117 ? -8.379 32.956 29.864 1.00 24.31 135 ALA A N 1
ATOM 860 C CA . ALA A 1 117 ? -7.875 33.415 28.573 1.00 22.51 135 ALA A CA 1
ATOM 861 C C . ALA A 1 117 ? -8.636 32.707 27.448 1.00 23.81 135 ALA A C 1
ATOM 862 O O . ALA A 1 117 ? -9.085 33.342 26.493 1.00 25.92 135 ALA A O 1
ATOM 864 N N . VAL A 1 118 ? -8.787 31.390 27.570 1.00 21.96 136 VAL A N 1
ATOM 865 C CA . VAL A 1 118 ? -9.424 30.594 26.517 1.00 22.89 136 VAL A CA 1
ATOM 866 C C . VAL A 1 118 ? -10.893 30.975 26.361 1.00 26.29 136 VAL A C 1
ATOM 867 O O . VAL A 1 118 ? -11.391 31.157 25.236 1.00 23.03 136 VAL A O 1
ATOM 871 N N . ALA A 1 119 ? -11.581 31.117 27.493 1.00 23.09 137 ALA A N 1
ATOM 872 C CA . ALA A 1 119 ? -12.981 31.544 27.476 1.00 26.18 137 ALA A CA 1
ATOM 873 C C . ALA A 1 119 ? -13.160 32.925 26.842 1.00 28.87 137 ALA A C 1
ATOM 874 O O . ALA A 1 119 ? -14.080 33.137 26.047 1.00 31.52 137 ALA A O 1
ATOM 876 N N . LEU A 1 120 ? -12.292 33.866 27.197 1.00 26.82 138 LEU A N 1
ATOM 877 C CA . LEU A 1 120 ? -12.459 35.227 26.707 1.00 25.22 138 LEU A CA 1
ATOM 878 C C . LEU A 1 120 ? -12.213 35.255 25.207 1.00 20.87 138 LEU A C 1
ATOM 879 O O . LEU A 1 120 ? -12.909 35.944 24.459 1.00 20.31 138 LEU A O 1
ATOM 884 N N . GLN A 1 121 ? -11.230 34.486 24.763 1.00 19.55 139 GLN A N 1
ATOM 885 C CA . GLN A 1 121 ? -10.981 34.371 23.336 1.00 22.33 139 GLN A CA 1
ATOM 886 C C . GLN A 1 121 ? -12.199 33.870 22.582 1.00 26.10 139 GLN A C 1
ATOM 887 O O . GLN A 1 121 ? -12.575 34.463 21.566 1.00 26.50 139 GLN A O 1
ATOM 893 N N . SER A 1 122 ? -12.824 32.791 23.071 1.00 28.91 140 SER A N 1
ATOM 894 C CA . SER A 1 122 ? -14.043 32.251 22.428 1.00 31.25 140 SER A CA 1
ATOM 895 C C . SER A 1 122 ? -15.174 33.259 22.385 1.00 30.52 140 SER A C 1
ATOM 896 O O . SER A 1 122 ? -15.793 33.476 21.347 1.00 31.35 140 SER A O 1
ATOM 899 N N . ILE A 1 123 ? -15.470 33.844 23.535 1.00 30.55 141 ILE A N 1
ATOM 900 C CA . ILE A 1 123 ? -16.479 34.884 23.602 1.00 30.82 141 ILE A CA 1
ATOM 901 C C . ILE A 1 123 ? -16.207 35.988 22.571 1.00 33.16 141 ILE A C 1
ATOM 902 O O . ILE A 1 123 ? -17.055 36.272 21.726 1.00 32.87 141 ILE A O 1
ATOM 907 N N . THR A 1 124 ? -15.021 36.590 22.606 1.00 29.29 142 THR A N 1
ATOM 908 C CA . THR A 1 124 ? -14.761 37.706 21.695 1.00 27.95 142 THR A CA 1
ATOM 909 C C . THR A 1 124 ? -14.712 37.263 20.231 1.00 30.53 142 THR A C 1
ATOM 910 O O . THR A 1 124 ? -14.978 38.063 19.330 1.00 34.01 142 THR A O 1
ATOM 914 N N . ALA A 1 125 ? -14.398 35.985 20.007 1.00 29.07 143 ALA A N 1
ATOM 915 C CA . ALA A 1 125 ? -14.315 35.414 18.656 1.00 27.48 143 ALA A CA 1
ATOM 916 C C . ALA A 1 125 ? -15.660 35.424 17.957 1.00 28.74 143 ALA A C 1
ATOM 917 O O . ALA A 1 125 ? -15.7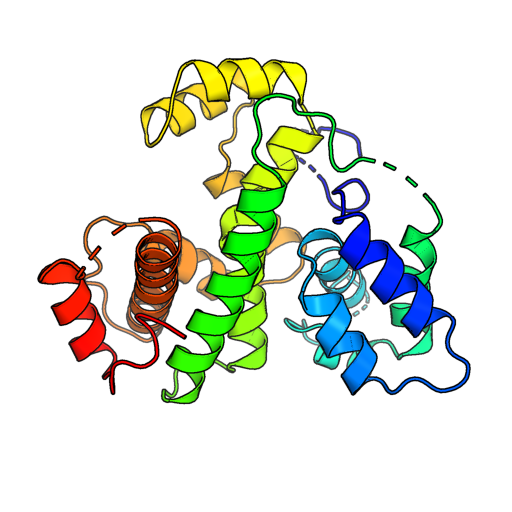43 35.421 16.732 1.00 30.75 143 ALA A O 1
ATOM 919 N N . GLN A 1 126 ? -16.721 35.436 18.737 1.00 27.89 144 GLN A N 1
ATOM 920 C CA . GLN A 1 126 ? -18.038 35.461 18.146 1.00 33.02 144 GLN A CA 1
ATOM 921 C C . GLN A 1 126 ? -18.642 36.851 18.256 1.00 32.79 144 GLN A C 1
ATOM 922 O O . GLN A 1 126 ? -19.826 37.022 18.049 1.00 34.22 144 GLN A O 1
ATOM 928 N N . ALA A 1 127 ? -17.822 37.842 18.592 1.00 27.90 145 ALA A N 1
ATOM 929 C CA . ALA A 1 127 ? -18.303 39.215 18.690 1.00 28.41 145 ALA A CA 1
ATOM 930 C C . ALA A 1 127 ? -17.426 40.173 17.887 1.00 29.49 145 ALA A C 1
ATOM 931 O O . ALA A 1 127 ? -16.548 39.742 17.139 1.00 29.35 145 ALA A O 1
ATOM 933 N N . SER A 1 128 ? -17.654 41.472 18.040 1.00 25.76 146 SER A N 1
ATOM 934 C CA . SER A 1 128 ? -16.891 42.439 17.261 1.00 33.08 146 SER A CA 1
ATOM 935 C C . SER A 1 128 ? -16.297 43.576 18.087 1.00 33.30 146 SER A C 1
ATOM 936 O O . SER A 1 128 ? -16.215 44.700 17.601 1.00 37.63 146 SER A O 1
ATOM 939 N N . THR A 1 129 ? -15.894 43.294 19.322 1.00 28.90 147 THR A N 1
ATOM 940 C CA . THR A 1 129 ? -15.349 44.326 20.198 1.00 27.36 147 THR A CA 1
ATOM 941 C C . THR A 1 129 ? -13.837 44.464 20.031 1.00 26.19 147 THR A C 1
ATOM 942 O O . THR A 1 129 ? -13.336 45.514 19.617 1.00 29.95 147 THR A O 1
ATOM 946 N N . VAL A 1 130 ? -13.113 43.402 20.359 1.00 21.87 148 VAL A N 1
ATOM 947 C CA . VAL A 1 130 ? -11.657 43.434 20.325 1.00 24.07 148 VAL A CA 1
ATOM 948 C C . VAL A 1 130 ? -11.120 42.254 19.516 1.00 27.38 148 VAL A C 1
ATOM 949 O O . VAL A 1 130 ? -11.861 41.315 19.208 1.00 30.17 148 VAL A O 1
ATOM 953 N N . ALA A 1 131 ? -9.842 42.311 19.153 1.00 25.26 149 ALA A N 1
ATOM 954 C CA . ALA A 1 131 ? -9.191 41.177 18.493 1.00 25.40 149 ALA A CA 1
ATOM 955 C C . ALA A 1 131 ? -9.066 40.048 19.508 1.00 24.95 149 ALA A C 1
ATOM 956 O O . ALA A 1 131 ? -8.520 40.247 20.597 1.00 29.77 149 ALA A O 1
ATOM 958 N N . PRO A 1 132 ? -9.585 38.863 19.169 1.00 24.34 150 PRO A N 1
ATOM 959 C CA . PRO A 1 132 ? -9.580 37.741 20.138 1.00 25.53 150 PRO A CA 1
ATOM 960 C C . PRO A 1 132 ? -8.191 37.324 20.623 1.00 24.26 150 PRO A C 1
ATOM 961 O O . PRO A 1 132 ? -8.031 36.978 21.798 1.00 26.83 150 PRO A O 1
ATOM 965 N N . LYS A 1 133 ? -7.189 37.366 19.758 1.00 20.07 151 LYS A N 1
ATOM 966 C CA . LYS A 1 133 ? -5.837 37.029 20.211 1.00 26.94 151 LYS A CA 1
ATOM 967 C C . LYS A 1 133 ? -5.335 38.010 21.279 1.00 29.77 151 LYS A C 1
ATOM 968 O O . LYS A 1 133 ? -4.594 37.620 22.189 1.00 28.62 151 LYS A O 1
ATOM 974 N N . GLU A 1 134 ? -5.748 39.277 21.172 1.00 26.73 152 GLU A N 1
ATOM 975 C CA . GLU A 1 134 ? -5.376 40.284 22.166 1.00 21.86 152 GLU A CA 1
ATOM 976 C C . GLU A 1 134 ? -6.222 40.096 23.430 1.00 24.98 152 GLU A C 1
ATOM 977 O O . GLU A 1 134 ? -5.736 40.297 24.555 1.00 21.62 152 GLU A O 1
ATOM 983 N N . ALA A 1 135 ? -7.487 39.704 23.238 1.00 19.58 153 ALA A N 1
ATOM 984 C CA . ALA A 1 135 ? -8.381 39.444 24.359 1.00 21.11 153 ALA A CA 1
ATOM 985 C C . ALA A 1 135 ? -7.884 38.243 25.161 1.00 21.72 153 ALA A C 1
ATOM 986 O O . ALA A 1 135 ? -7.930 38.250 26.395 1.00 16.89 153 ALA A O 1
ATOM 988 N N . PHE A 1 136 ? -7.412 37.213 24.459 1.00 22.36 154 PHE A N 1
ATOM 989 C CA . PHE A 1 136 ? -6.879 36.026 25.124 1.00 25.63 154 PHE A CA 1
ATOM 990 C C . PHE A 1 136 ? -5.829 36.455 26.143 1.00 26.58 154 PHE A C 1
ATOM 991 O O . PHE A 1 136 ? -5.862 36.069 27.315 1.00 20.71 154 PHE A O 1
ATOM 999 N N . THR A 1 137 ? -4.908 37.281 25.665 1.00 22.77 155 THR A N 1
ATOM 1000 C CA . THR A 1 137 ? -3.801 37.762 26.459 1.00 21.41 155 THR A CA 1
ATOM 1001 C C . THR A 1 137 ? -4.276 38.540 27.671 1.00 23.61 155 THR A C 1
ATOM 1002 O O . THR A 1 137 ? -3.778 38.334 28.783 1.00 20.98 155 THR A O 1
ATOM 1006 N N . LEU A 1 138 ? -5.242 39.431 27.480 1.00 26.11 156 LEU A N 1
ATOM 1007 C CA . LEU A 1 138 ? -5.775 40.165 28.630 1.00 24.22 156 LEU A CA 1
ATOM 1008 C C . LEU A 1 138 ? -6.429 39.222 29.648 1.00 26.07 156 LEU A C 1
ATOM 1009 O O . LEU A 1 138 ? -6.289 39.406 30.864 1.00 21.51 156 LEU A O 1
ATOM 1014 N N . GLY A 1 139 ? -7.129 38.206 29.150 1.00 26.39 157 GLY A N 1
ATOM 1015 C CA . GLY A 1 139 ? -7.744 37.222 30.020 1.00 26.08 157 GLY A CA 1
ATOM 1016 C C . GLY A 1 139 ? -6.671 36.494 30.819 1.00 23.51 157 GLY A C 1
ATOM 1017 O O . GLY A 1 139 ? -6.771 36.342 32.038 1.00 20.82 157 GLY A O 1
ATOM 1018 N N . LEU A 1 140 ? -5.626 36.055 30.127 1.00 22.61 158 LEU A N 1
ATOM 1019 C CA . LEU A 1 140 ?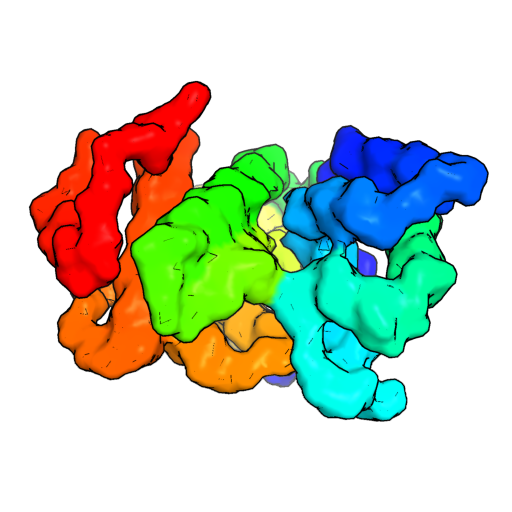 -4.504 35.392 30.775 1.00 26.20 158 LEU A CA 1
ATOM 1020 C C . LEU A 1 140 ? -3.949 36.209 31.947 1.00 28.57 158 LEU A C 1
ATOM 1021 O O . LEU A 1 140 ? -3.633 35.659 33.020 1.00 27.29 158 LEU A O 1
ATOM 1026 N N . LEU A 1 141 ? -3.851 37.521 31.740 1.00 24.08 159 LEU A N 1
ATOM 1027 C CA . LEU A 1 141 ? -3.115 38.411 32.643 1.00 22.70 159 LEU A CA 1
ATOM 1028 C C . LEU A 1 141 ? -4.012 39.148 33.637 1.00 24.90 159 LEU A C 1
ATOM 1029 O O . LEU A 1 141 ? -3.516 39.885 34.482 1.00 22.33 159 LEU A O 1
ATOM 1034 N N . ALA A 1 142 ? -5.325 38.940 33.533 1.00 25.10 160 ALA A N 1
ATOM 1035 C CA . ALA A 1 142 ? -6.329 39.716 34.279 1.00 23.87 160 ALA A CA 1
ATOM 1036 C C . ALA A 1 142 ? -6.117 39.856 35.799 1.00 25.36 160 ALA A C 1
ATOM 1037 O O . ALA A 1 142 ? -6.664 40.777 36.428 1.00 23.01 160 ALA A O 1
ATOM 1039 N N . ASP A 1 143 ? -5.359 38.942 36.403 1.00 26.11 161 ASP A N 1
ATOM 1040 C CA . ASP A 1 143 ? -5.048 39.075 37.831 1.00 27.31 161 ASP A CA 1
ATOM 1041 C C . ASP A 1 143 ? -3.602 38.705 38.149 1.00 28.30 161 ASP A C 1
ATOM 1042 O O . ASP A 1 143 ? -3.291 38.153 39.214 1.00 25.83 161 ASP A O 1
ATOM 1047 N N . VAL A 1 144 ? -2.717 39.045 37.219 1.00 23.96 162 VAL A N 1
ATOM 1048 C CA . VAL A 1 144 ? -1.303 38.795 37.393 1.00 21.82 162 VAL A CA 1
ATOM 1049 C C . VAL A 1 144 ? -0.753 39.514 38.637 1.00 23.26 162 VAL A C 1
ATOM 1050 O O . VAL A 1 144 ? 0.286 39.136 39.170 1.00 23.79 162 VAL A O 1
ATOM 1054 N N . GLY A 1 145 ? -1.461 40.536 39.110 1.00 17.08 163 GLY A N 1
ATOM 1055 C CA . GLY A 1 145 ? -1.126 41.152 40.379 1.00 18.41 163 GLY A CA 1
ATOM 1056 C C . GLY A 1 145 ? -1.097 40.182 41.560 1.00 21.00 163 GLY A C 1
ATOM 1057 O O . GLY A 1 145 ? -0.366 40.402 42.527 1.00 20.17 163 GLY A O 1
ATOM 1058 N N . ARG A 1 146 ? -1.882 39.110 41.497 1.00 19.68 164 ARG A N 1
ATOM 1059 C CA . ARG A 1 146 ? -1.873 38.108 42.570 1.00 20.81 164 ARG A CA 1
ATOM 1060 C C . ARG A 1 146 ? -0.541 37.374 42.595 1.00 24.63 164 ARG A C 1
ATOM 1061 O O . ARG A 1 146 ? 0.090 37.251 43.650 1.00 28.01 164 ARG A O 1
ATOM 1069 N N . LEU A 1 147 ? -0.126 36.883 41.428 1.00 20.75 165 LEU A N 1
ATOM 1070 C CA . LEU A 1 147 ? 1.182 36.247 41.264 1.00 24.63 165 LEU A CA 1
ATOM 1071 C C . LEU A 1 147 ? 2.298 37.167 41.785 1.00 23.34 165 LEU A C 1
ATOM 1072 O O . LEU A 1 147 ? 3.209 36.724 42.480 1.00 22.21 165 LEU A O 1
ATOM 1077 N N . ALA A 1 148 ? 2.223 38.449 41.432 1.00 16.35 166 ALA A N 1
ATOM 1078 C CA . ALA A 1 148 ? 3.257 39.405 41.812 1.00 18.90 166 ALA A CA 1
ATOM 1079 C C . ALA A 1 148 ? 3.383 39.597 43.325 1.00 19.85 166 ALA A C 1
ATOM 1080 O O . ALA A 1 148 ? 4.483 39.660 43.847 1.00 22.14 166 ALA A O 1
ATOM 1082 N N . LEU A 1 149 ? 2.264 39.691 44.035 1.00 18.87 167 LEU A N 1
ATOM 1083 C CA . LEU A 1 149 ? 2.349 39.860 45.477 1.00 22.14 167 LEU A CA 1
ATOM 1084 C C . LEU A 1 149 ? 2.911 38.599 46.123 1.00 23.14 167 LEU A C 1
ATOM 1085 O O . LEU A 1 149 ? 3.730 38.680 47.041 1.00 24.48 167 LEU A O 1
ATOM 1090 N N . ALA A 1 150 ? 2.443 37.436 45.656 1.00 18.13 168 ALA A N 1
ATOM 1091 C CA . ALA A 1 150 ? 2.882 36.153 46.194 1.00 20.28 168 ALA A CA 1
ATOM 1092 C C . ALA A 1 150 ? 4.387 35.995 45.974 1.00 25.31 168 ALA A C 1
ATOM 1093 O O . ALA A 1 150 ? 5.095 35.463 46.815 1.00 25.97 168 ALA A O 1
ATOM 1095 N N . THR A 1 151 ? 4.868 36.477 44.834 1.00 23.29 169 THR A N 1
ATOM 1096 C CA . THR A 1 151 ? 6.278 36.400 44.513 1.00 18.24 169 THR A CA 1
ATOM 1097 C C . THR A 1 151 ? 7.113 37.399 45.315 1.00 23.17 169 THR A C 1
ATOM 1098 O O . THR A 1 151 ? 8.171 37.049 45.838 1.00 27.77 169 THR A O 1
ATOM 1102 N N . ALA A 1 152 ? 6.628 38.635 45.415 1.00 21.27 170 ALA A N 1
ATOM 1103 C CA . ALA A 1 152 ? 7.350 39.712 46.098 1.00 22.33 170 ALA A CA 1
ATOM 1104 C C . ALA A 1 152 ? 7.425 39.500 47.609 1.00 25.41 170 ALA A C 1
ATOM 1105 O O . ALA A 1 152 ? 8.497 39.631 48.201 1.00 23.77 170 ALA A O 1
ATOM 1107 N N . TRP A 1 153 ? 6.293 39.173 48.230 1.00 24.81 171 TRP A N 1
ATOM 1108 C CA . TRP A 1 153 ? 6.245 39.066 49.691 1.00 28.24 171 TRP A CA 1
ATOM 1109 C C . TRP A 1 153 ? 5.669 37.727 50.161 1.00 26.69 171 TRP A C 1
ATOM 1110 O O . TRP A 1 153 ? 4.620 37.686 50.792 1.00 29.25 171 TRP A O 1
ATOM 1121 N N . PRO A 1 154 ? 6.367 36.631 49.870 1.00 27.15 172 PRO A N 1
ATOM 1122 C CA . PRO A 1 154 ? 5.801 35.289 50.056 1.00 32.68 172 PRO A CA 1
ATOM 1123 C C . PRO A 1 154 ? 5.281 35.059 51.473 1.00 40.14 172 PRO A C 1
ATOM 1124 O O . PRO A 1 154 ? 4.183 34.512 51.632 1.00 47.11 172 PRO A O 1
ATOM 1128 N N . GLU A 1 155 ? 6.050 35.469 52.483 1.00 33.82 173 GLU A N 1
ATOM 1129 C CA . GLU A 1 155 ? 5.663 35.232 53.876 1.00 34.50 173 GLU A CA 1
ATOM 1130 C C . GLU A 1 155 ? 4.596 36.207 54.347 1.00 30.54 173 GLU A C 1
ATOM 1131 O O . GLU A 1 155 ? 3.654 35.822 55.045 1.00 29.47 173 GLU A O 1
ATOM 1137 N N . GLU A 1 156 ? 4.737 37.475 53.987 1.00 28.08 174 GLU A N 1
ATOM 1138 C CA . GLU A 1 156 ? 3.700 38.430 54.358 1.00 33.97 174 GLU A CA 1
ATOM 1139 C C . GLU A 1 156 ? 2.392 38.073 53.670 1.00 32.04 174 GLU A C 1
ATOM 1140 O O . GLU A 1 156 ? 1.327 38.114 54.286 1.00 32.75 174 GLU A O 1
ATOM 1146 N N . TYR A 1 157 ? 2.471 37.697 52.398 1.00 26.30 175 TYR A N 1
ATOM 1147 C CA . TYR A 1 157 ? 1.253 37.437 51.649 1.00 30.84 175 TYR A CA 1
ATOM 1148 C C . TYR A 1 157 ? 0.581 36.154 52.134 1.00 30.37 175 TYR A C 1
ATOM 1149 O O . TYR A 1 157 ? -0.639 36.075 52.134 1.00 30.82 175 TYR A O 1
ATOM 1158 N N . SER A 1 158 ? 1.361 35.169 52.578 1.00 33.16 176 SER A N 1
ATOM 1159 C CA . SER A 1 158 ? 0.763 33.979 53.217 1.00 35.91 176 SER A CA 1
ATOM 1160 C C . SER A 1 158 ? -0.077 34.343 54.438 1.00 42.55 176 SER A C 1
ATOM 1161 O O . SER A 1 158 ? -1.165 33.805 54.624 1.00 49.55 176 SER A O 1
ATOM 1164 N N . GLU A 1 159 ? 0.413 35.262 55.265 1.00 39.93 177 GLU A N 1
ATOM 1165 C CA . GLU A 1 159 ? -0.409 35.782 56.354 1.00 43.82 177 GLU A CA 1
ATOM 1166 C C . GLU A 1 159 ? -1.741 36.332 55.822 1.00 42.56 177 GLU A C 1
ATOM 1167 O O . GLU A 1 159 ? -2.814 35.942 56.288 1.00 40.80 177 GLU A O 1
ATOM 1173 N N . CYS A 1 160 ? -1.679 37.244 54.856 1.00 35.86 178 CYS A N 1
ATOM 1174 C CA . CYS A 1 160 ? -2.907 37.825 54.321 1.00 31.41 178 CYS A CA 1
ATOM 1175 C C . CYS A 1 160 ? -3.853 36.741 53.804 1.00 30.58 178 CYS A C 1
ATOM 1176 O O . CYS A 1 160 ? -5.043 36.745 54.100 1.00 29.49 178 CYS A O 1
ATOM 1179 N N . LEU A 1 161 ? -3.312 35.799 53.045 1.00 32.39 179 LEU A N 1
ATOM 1180 C CA . LEU A 1 161 ? -4.135 34.774 52.419 1.00 35.28 179 LEU A CA 1
ATOM 1181 C C . LEU A 1 161 ? -4.813 33.871 53.444 1.00 36.04 179 LEU A C 1
ATOM 1182 O O . LEU A 1 161 ? -5.928 33.408 53.228 1.00 32.41 179 LEU A O 1
ATOM 1187 N N . ARG A 1 162 ? -4.147 33.623 54.565 1.00 40.27 180 ARG A N 1
ATOM 1188 C CA . ARG A 1 162 ? -4.734 32.772 55.597 1.00 42.17 180 ARG A CA 1
ATOM 1189 C C . ARG A 1 162 ? -5.844 33.470 56.384 1.00 45.22 180 ARG A C 1
ATOM 1190 O O . ARG A 1 162 ? -6.772 32.816 56.848 1.00 48.73 180 ARG A O 1
ATOM 1198 N N . LYS A 1 163 ? -5.769 34.793 56.508 1.00 43.70 181 LYS A N 1
ATOM 1199 C CA . LYS A 1 163 ? -6.740 35.508 57.329 1.00 47.70 181 LYS A CA 1
ATOM 1200 C C . LYS A 1 163 ? -7.864 36.224 56.584 1.00 49.93 181 LYS A C 1
ATOM 1201 O O . LYS A 1 163 ? -8.835 36.647 57.208 1.00 51.91 181 LYS A O 1
ATOM 1207 N N . ALA A 1 164 ? -7.762 36.354 55.266 1.00 46.22 182 ALA A N 1
ATOM 1208 C CA . ALA A 1 164 ? -8.796 37.091 54.541 1.00 40.87 182 ALA A CA 1
ATOM 1209 C C . ALA A 1 164 ? -9.007 36.647 53.101 1.00 40.11 182 ALA A C 1
ATOM 1210 O O . ALA A 1 164 ? -8.163 35.974 52.508 1.00 36.43 182 ALA A O 1
ATOM 1212 N N . ASP A 1 165 ? -10.150 37.041 52.547 1.00 41.76 183 ASP A N 1
ATOM 1213 C CA . ASP A 1 165 ? -10.442 36.853 51.132 1.00 45.21 183 ASP A CA 1
ATOM 1214 C C . ASP A 1 165 ? -11.350 37.988 50.659 1.00 43.57 183 ASP A C 1
ATOM 1215 O O . ASP A 1 165 ? -11.724 38.864 51.450 1.00 40.37 183 ASP A O 1
ATOM 1220 N N . GLY A 1 166 ? -11.679 37.985 49.370 1.00 40.81 184 GLY A N 1
ATOM 1221 C CA . GLY A 1 166 ? -12.509 39.033 48.802 1.00 41.32 184 GLY A CA 1
ATOM 1222 C C . GLY A 1 166 ? -12.103 40.441 49.213 1.00 43.84 184 GLY A C 1
ATOM 1223 O O . GLY A 1 166 ? -10.913 40.797 49.215 1.00 41.78 184 GLY A O 1
ATOM 1224 N N . GLU A 1 167 ? -13.096 41.254 49.561 1.00 38.66 185 GLU A N 1
ATOM 1225 C CA . GLU A 1 167 ? -12.842 42.651 49.890 1.00 42.92 185 GLU A CA 1
ATOM 1226 C C . GLU A 1 167 ? -11.932 42.822 51.112 1.00 41.77 185 GLU A C 1
ATOM 1227 O O . GLU A 1 167 ? -11.123 43.750 51.166 1.00 42.87 185 GLU A O 1
ATOM 1233 N N . ALA A 1 168 ? -12.061 41.927 52.088 1.00 37.09 186 ALA A N 1
ATOM 1234 C CA . ALA A 1 168 ? -11.245 41.999 53.292 1.00 36.45 186 ALA A CA 1
ATOM 1235 C C . ALA A 1 168 ? -9.777 41.756 52.938 1.00 36.37 186 ALA A C 1
ATOM 1236 O O . ALA A 1 168 ? -8.889 42.409 53.480 1.00 37.02 186 ALA A O 1
ATOM 1238 N N . LEU A 1 169 ? -9.524 40.828 52.022 1.00 35.84 187 LEU A N 1
ATOM 1239 C CA . LEU A 1 169 ? -8.154 40.614 51.539 1.00 38.36 187 LEU A CA 1
ATOM 1240 C C . LEU A 1 169 ? -7.612 41.878 50.842 1.00 37.25 187 LEU A C 1
ATOM 1241 O O . LEU A 1 169 ? -6.476 42.289 51.085 1.00 33.73 187 LEU A O 1
ATOM 1246 N N . ILE A 1 170 ? -8.432 42.492 49.989 1.00 31.89 188 ILE A N 1
ATOM 1247 C CA . ILE A 1 170 ? -8.051 43.731 49.319 1.00 34.48 188 ILE A CA 1
ATOM 1248 C C . ILE A 1 170 ? -7.643 44.769 50.362 1.00 36.90 188 ILE A C 1
ATOM 1249 O O . ILE A 1 170 ? -6.579 45.398 50.248 1.00 32.02 188 ILE A O 1
ATOM 1254 N N . ALA A 1 171 ? -8.481 44.935 51.386 1.00 34.24 189 ALA A N 1
ATOM 1255 C CA . ALA A 1 171 ? -8.187 45.890 52.457 1.00 32.19 189 ALA A CA 1
ATOM 1256 C C . ALA A 1 171 ? -6.878 45.540 53.166 1.00 32.58 189 ALA A C 1
ATOM 1257 O O . ALA A 1 171 ? -6.107 46.423 53.540 1.00 34.13 189 ALA A O 1
ATOM 1259 N N . LEU A 1 172 ? -6.628 44.247 53.344 1.00 30.78 190 LEU A N 1
ATOM 1260 C CA . LEU A 1 172 ? -5.454 43.808 54.080 1.00 31.84 190 LEU A CA 1
ATOM 1261 C C . LEU A 1 172 ? -4.210 44.060 53.249 1.00 33.20 190 LEU A C 1
ATOM 1262 O O . LEU A 1 172 ? -3.162 44.462 53.775 1.00 35.19 190 LEU A O 1
ATOM 1267 N N . GLU A 1 173 ? -4.333 43.839 51.944 1.00 28.59 191 GLU A N 1
ATOM 1268 C CA . GLU A 1 173 ? -3.218 44.060 51.036 1.00 24.36 191 GLU A CA 1
ATOM 1269 C C . GLU A 1 173 ? -2.809 45.521 51.079 1.00 24.73 191 GLU A C 1
ATOM 1270 O O . GLU A 1 173 ? -1.625 45.830 51.221 1.00 27.23 191 GLU A O 1
ATOM 1276 N N . ARG A 1 174 ? -3.783 46.420 50.995 1.00 27.06 192 ARG A N 1
ATOM 1277 C CA . ARG A 1 174 ? -3.492 47.855 51.046 1.00 34.87 192 ARG A CA 1
ATOM 1278 C C . ARG A 1 174 ? -2.730 48.245 52.318 1.00 35.24 192 ARG A C 1
ATOM 1279 O O . ARG A 1 174 ? -1.812 49.060 52.280 1.00 36.70 192 ARG A O 1
ATOM 1287 N N . GLU A 1 175 ? -3.100 47.635 53.434 1.00 29.42 193 GLU A N 1
ATOM 1288 C CA . GLU A 1 175 ? -2.448 47.899 54.705 1.00 36.63 193 GLU A CA 1
ATOM 1289 C C . GLU A 1 175 ? -0.987 47.438 54.692 1.00 33.51 193 GLU A C 1
ATOM 1290 O O . GLU A 1 175 ? -0.076 48.183 55.084 1.00 23.60 193 GLU A O 1
ATOM 1296 N N . ARG A 1 176 ? -0.764 46.209 54.232 1.00 30.66 194 ARG A N 1
ATOM 1297 C CA . ARG A 1 176 ? 0.572 45.615 54.271 1.00 29.93 194 ARG A CA 1
ATOM 1298 C C . ARG A 1 176 ? 1.513 46.181 53.202 1.00 30.38 194 ARG A C 1
ATOM 1299 O O . ARG A 1 176 ? 2.704 46.400 53.451 1.00 30.17 194 ARG A O 1
ATOM 1307 N N . PHE A 1 177 ? 0.964 46.447 52.020 1.00 29.26 195 PHE A N 1
ATOM 1308 C CA . PHE A 1 177 ? 1.779 46.691 50.836 1.00 25.24 195 PHE A CA 1
ATOM 1309 C C . PHE A 1 177 ? 1.521 48.036 50.155 1.00 25.40 195 PHE A C 1
ATOM 1310 O O . PHE A 1 177 ? 2.197 48.380 49.190 1.00 28.34 195 PHE A O 1
ATOM 1318 N N . ALA A 1 178 ? 0.536 48.784 50.641 1.00 28.95 196 ALA A N 1
ATOM 1319 C CA . ALA A 1 178 ? 0.083 50.011 49.977 1.00 26.38 196 ALA A CA 1
ATOM 1320 C C . ALA A 1 178 ? -0.290 49.766 48.521 1.00 32.45 196 ALA A C 1
ATOM 1321 O O . ALA A 1 178 ? -0.126 50.647 47.681 1.00 27.61 196 ALA A O 1
ATOM 1323 N N . THR A 1 179 ? -0.780 48.567 48.227 1.00 32.08 197 THR A N 1
ATOM 1324 C CA . THR A 1 179 ? -1.375 48.285 46.933 1.00 28.36 197 THR A CA 1
ATOM 1325 C C . THR A 1 179 ? -2.185 47.014 47.107 1.00 28.44 197 THR A C 1
ATOM 1326 O O . THR A 1 179 ? -2.073 46.351 48.137 1.00 33.14 197 THR A O 1
ATOM 1330 N N . ASP A 1 180 ? -3.024 46.677 46.136 1.00 20.94 198 ASP A N 1
ATOM 1331 C CA . ASP A 1 180 ? -3.764 45.427 46.230 1.00 22.40 198 ASP A CA 1
ATOM 1332 C C . ASP A 1 180 ? -3.609 44.699 44.915 1.00 22.63 198 ASP A C 1
ATOM 1333 O O . ASP A 1 180 ? -3.123 45.287 43.948 1.00 24.33 198 ASP A O 1
ATOM 1338 N N . HIS A 1 181 ? -4.035 43.439 44.862 1.00 21.73 199 HIS A N 1
ATOM 1339 C CA . HIS A 1 181 ? -3.724 42.619 43.697 1.00 24.31 199 HIS A CA 1
ATOM 1340 C C . HIS A 1 181 ? -4.374 43.125 42.395 1.00 26.18 199 HIS A C 1
ATOM 1341 O O . HIS A 1 181 ? -3.811 42.949 41.306 1.00 25.21 199 HIS A O 1
ATOM 1348 N N . ASP A 1 182 ? -5.526 43.789 42.515 1.00 19.64 200 ASP A N 1
ATOM 1349 C CA . ASP A 1 182 ? -6.204 44.357 41.341 1.00 26.78 200 ASP A CA 1
ATOM 1350 C C . ASP A 1 182 ? -5.560 45.661 40.850 1.00 24.82 200 ASP A C 1
ATOM 1351 O O . ASP A 1 182 ? -5.358 45.850 39.648 1.00 25.99 200 ASP A O 1
ATOM 1356 N N . GLU A 1 183 ? -5.231 46.559 41.770 1.00 22.65 201 GLU A N 1
ATOM 1357 C CA . GLU A 1 183 ? -4.479 47.746 41.384 1.00 23.82 201 GLU A CA 1
ATOM 1358 C C . GLU A 1 183 ? -3.141 47.317 40.781 1.00 25.94 201 GLU A C 1
ATOM 1359 O O . GLU A 1 183 ? -2.726 47.801 39.726 1.00 27.22 201 GLU A O 1
ATOM 1365 N N . LEU A 1 184 ? -2.471 46.384 41.444 1.00 19.76 202 LEU A N 1
ATOM 1366 C CA . LEU A 1 184 ? -1.167 45.954 40.980 1.00 21.07 202 LEU A CA 1
ATOM 1367 C C . LEU A 1 184 ? -1.282 45.407 39.539 1.00 20.73 202 LEU A C 1
ATOM 1368 O O . LEU A 1 184 ? -0.468 45.727 38.675 1.00 19.82 202 LEU A O 1
ATOM 1373 N N . THR A 1 185 ? -2.307 44.601 39.279 1.00 20.31 203 THR A N 1
ATOM 1374 C CA . THR A 1 185 ? -2.538 44.095 37.929 1.00 24.44 203 THR A CA 1
ATOM 1375 C C . THR A 1 185 ? -2.585 45.229 36.896 1.00 22.45 203 THR A C 1
ATOM 1376 O O . THR A 1 185 ? -1.870 45.210 35.875 1.00 21.37 203 THR A O 1
ATOM 1380 N N . ARG A 1 186 ? -3.412 46.227 37.174 1.00 19.11 204 ARG A N 1
ATOM 1381 C CA . ARG A 1 186 ? -3.575 47.358 36.252 1.00 23.46 204 ARG A CA 1
ATOM 1382 C C . ARG A 1 186 ? -2.270 48.094 36.038 1.00 24.71 204 ARG A C 1
ATOM 1383 O O . ARG A 1 186 ? -1.968 48.520 34.920 1.00 27.58 204 ARG A O 1
ATOM 1399 N N . LEU A 1 188 ? 0.763 46.827 36.383 1.00 20.93 206 LEU A N 1
ATOM 1400 C CA . LEU A 1 188 ? 1.614 45.928 35.605 1.00 19.59 206 LEU A CA 1
ATOM 1401 C C . LEU A 1 188 ? 1.214 46.009 34.122 1.00 25.91 206 LEU A C 1
ATOM 1402 O O . LEU A 1 188 ? 2.065 46.230 33.241 1.00 23.66 206 LEU A O 1
ATOM 1407 N N . LEU A 1 189 ? -0.083 45.854 33.855 1.00 20.07 207 LEU A N 1
ATOM 1408 C CA . LEU A 1 189 ? -0.574 45.837 32.479 1.00 27.15 207 LEU A CA 1
ATOM 1409 C C . LEU A 1 189 ? -0.267 47.168 31.805 1.00 26.83 207 LEU A C 1
ATOM 1410 O O . LEU A 1 189 ? 0.070 47.227 30.617 1.00 24.56 207 LEU A O 1
ATOM 1415 N N . THR A 1 190 ? -0.379 48.242 32.571 1.00 23.32 208 THR A N 1
ATOM 1416 C CA . THR A 1 190 ? -0.040 49.548 32.043 1.00 24.94 208 THR A CA 1
ATOM 1417 C C . THR A 1 190 ? 1.463 49.628 31.731 1.00 27.53 208 THR A C 1
ATOM 1418 O O . THR A 1 190 ? 1.847 50.092 30.654 1.00 25.66 208 THR A O 1
ATOM 1422 N N . ASP A 1 191 ? 2.308 49.156 32.647 1.00 21.68 209 ASP A N 1
ATOM 1423 C CA . ASP A 1 191 ? 3.749 49.133 32.373 1.00 23.10 209 ASP A CA 1
ATOM 1424 C C . AS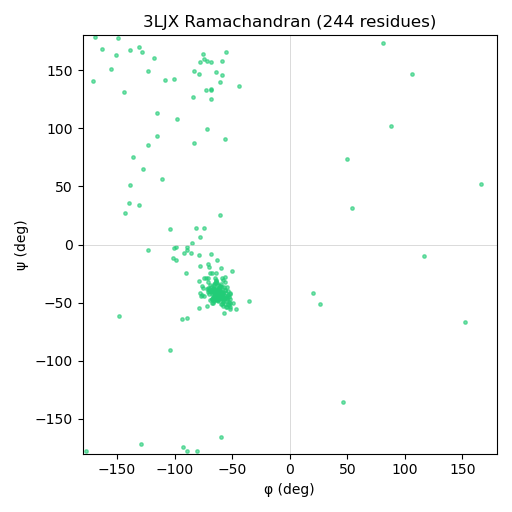P A 1 191 ? 4.069 48.290 31.143 1.00 27.47 209 ASP A C 1
ATOM 1425 O O . ASP A 1 191 ? 4.998 48.609 30.416 1.00 27.62 209 ASP A O 1
ATOM 1430 N N . TRP A 1 192 ? 3.303 47.221 30.908 1.00 23.52 210 TRP A N 1
ATOM 1431 C CA . TRP A 1 192 ? 3.632 46.291 29.825 1.00 25.51 210 TRP A CA 1
ATOM 1432 C C . TRP A 1 192 ? 3.084 46.715 28.461 1.00 27.58 210 TRP A C 1
ATOM 1433 O O . TRP A 1 192 ? 3.257 46.003 27.466 1.00 27.82 210 TRP A O 1
ATOM 1444 N N . GLY A 1 193 ? 2.419 47.868 28.417 1.00 26.02 211 GLY A N 1
ATOM 1445 C CA . GLY A 1 193 ? 2.016 48.437 27.146 1.00 26.67 211 GLY A CA 1
ATOM 1446 C C . GLY A 1 193 ? 0.533 48.582 26.854 1.00 30.08 211 GLY A C 1
ATOM 1447 O O . GLY A 1 193 ? 0.175 49.225 25.866 1.00 31.25 211 GLY A O 1
ATOM 1448 N N . PHE A 1 194 ? -0.335 48.008 27.686 1.00 24.49 212 PHE A N 1
ATOM 1449 C CA . PHE A 1 194 ? -1.774 48.078 27.417 1.00 23.36 212 PHE A CA 1
ATOM 1450 C C . PHE A 1 194 ? -2.301 49.507 27.573 1.00 25.56 212 PHE A C 1
ATOM 1451 O O . PHE A 1 194 ? -2.007 50.184 28.550 1.00 30.34 212 PHE A O 1
ATOM 1459 N N . PRO A 1 195 ? -3.085 49.978 26.607 1.00 26.99 213 PRO A N 1
ATOM 1460 C CA . PRO A 1 195 ? -3.647 51.327 26.766 1.00 29.32 213 PRO A CA 1
ATOM 1461 C C . PRO A 1 195 ? -4.777 51.352 27.799 1.00 28.44 213 PRO A C 1
ATOM 1462 O O . PRO A 1 195 ? -5.373 50.316 28.107 1.00 26.49 213 PRO A O 1
ATOM 1466 N N . GLN A 1 196 ? -5.077 52.530 28.329 1.00 30.06 214 GLN A N 1
ATOM 1467 C CA . GLN A 1 196 ? -6.029 52.632 29.427 1.00 29.94 214 GLN A CA 1
ATOM 1468 C C . GLN A 1 196 ? -7.429 52.037 29.169 1.00 26.23 214 GLN A C 1
ATOM 1469 O O . GLN A 1 196 ? -8.047 51.547 30.116 1.00 26.31 214 GLN A O 1
ATOM 1475 N N . VAL A 1 197 ? -7.944 52.060 27.933 1.00 22.61 215 VAL A N 1
ATOM 1476 C CA . VAL A 1 197 ? -9.291 51.481 27.725 1.00 29.33 215 VAL A CA 1
ATOM 1477 C C . VAL A 1 197 ? -9.363 50.041 28.178 1.00 29.57 215 VAL A C 1
ATOM 1478 O O . VAL A 1 197 ? -10.374 49.621 28.731 1.00 32.84 215 VAL A O 1
ATOM 1482 N N . PHE A 1 198 ? -8.305 49.277 27.922 1.00 27.84 216 PHE A N 1
ATOM 1483 C CA . PHE A 1 198 ? -8.287 47.879 28.349 1.00 27.67 216 PHE A CA 1
ATOM 1484 C C . PHE A 1 198 ? -8.291 47.751 29.869 1.00 23.81 216 PHE A C 1
ATOM 1485 O O . PHE A 1 198 ? -9.040 46.945 30.419 1.00 25.28 216 PHE A O 1
ATOM 1493 N N . ILE A 1 199 ? -7.473 48.557 30.545 1.00 21.31 217 ILE A N 1
ATOM 1494 C CA . ILE A 1 199 ? -7.459 48.554 32.006 1.00 21.22 217 ILE A CA 1
ATOM 1495 C C . ILE A 1 199 ? -8.830 48.984 32.561 1.00 25.54 217 ILE A C 1
ATOM 1496 O O . ILE A 1 199 ? -9.332 48.397 33.536 1.00 26.63 217 ILE A O 1
ATOM 1501 N N . ASP A 1 200 ? -9.450 49.985 31.937 1.00 16.21 218 ASP A N 1
ATOM 1502 C CA . ASP A 1 200 ? -10.773 50.415 32.388 1.00 21.42 218 ASP A CA 1
ATOM 1503 C C . ASP A 1 200 ? -11.803 49.311 32.179 1.00 22.83 218 ASP A C 1
ATOM 1504 O O . ASP A 1 200 ? -12.680 49.101 33.017 1.00 25.69 218 ASP A O 1
ATOM 1509 N N . ALA A 1 201 ? -11.707 48.602 31.062 1.00 21.05 219 ALA A N 1
ATOM 1510 C CA . ALA A 1 201 ? -12.691 47.563 30.787 1.00 24.49 219 ALA A CA 1
ATOM 1511 C C . ALA A 1 201 ? -12.538 46.475 31.852 1.00 27.80 219 ALA A C 1
ATOM 1512 O O . ALA A 1 201 ? -13.524 45.957 32.382 1.00 28.61 219 ALA A O 1
ATOM 1514 N N . LEU A 1 202 ? -11.289 46.173 32.194 1.00 24.45 220 LEU A N 1
ATOM 1515 C CA . LEU A 1 202 ? -10.977 45.187 33.223 1.00 23.48 220 LEU A CA 1
ATOM 1516 C C . LEU A 1 202 ? -11.527 45.600 34.582 1.00 26.21 220 LEU A C 1
ATOM 1517 O O . LEU A 1 202 ? -12.178 44.806 35.275 1.00 26.22 220 LEU A O 1
ATOM 1522 N N . GLN A 1 203 ? -11.269 46.844 34.968 1.00 17.76 221 GLN A N 1
ATOM 1523 C CA . GLN A 1 203 ? -11.786 47.335 36.241 1.00 22.64 221 GLN A CA 1
ATOM 1524 C C . GLN A 1 203 ? -13.313 47.318 36.272 1.00 26.92 221 GLN A C 1
ATOM 1525 O O . GLN A 1 203 ? -13.911 46.878 37.252 1.00 29.86 221 GLN A O 1
ATOM 1531 N N . LEU A 1 204 ? -13.934 47.804 35.199 1.00 23.66 222 LEU A N 1
ATOM 1532 C CA . LEU A 1 204 ? -15.385 47.749 35.055 1.00 27.57 222 LEU A CA 1
ATOM 1533 C C . LEU A 1 204 ? -15.908 46.317 35.228 1.00 29.88 222 LEU A C 1
ATOM 1534 O O . LEU A 1 204 ? -16.925 46.090 35.894 1.00 24.97 222 LEU A O 1
ATOM 1539 N N . SER A 1 205 ? -15.216 45.350 34.626 1.00 23.27 223 SER A N 1
ATOM 1540 C CA . SER A 1 205 ? -15.713 43.978 34.625 1.00 26.70 223 SER A CA 1
ATOM 1541 C C . SER A 1 205 ? -15.799 43.424 36.037 1.00 30.66 223 SER A C 1
ATOM 1542 O O . SER A 1 205 ? -16.408 42.381 36.253 1.00 30.26 223 SER A O 1
ATOM 1545 N N . GLN A 1 206 ? -15.175 44.110 36.991 1.00 27.69 224 GLN A N 1
ATOM 1546 C CA . GLN A 1 206 ? -15.136 43.624 38.367 1.00 32.24 224 GLN A CA 1
ATOM 1547 C C . GLN A 1 206 ? -16.277 44.129 39.277 1.00 30.72 224 GLN A C 1
ATOM 1548 O O . GLN A 1 206 ? -16.417 43.667 40.401 1.00 36.10 224 GLN A O 1
ATOM 1554 N N . GLN A 1 207 ? -17.086 45.064 38.787 1.00 22.50 225 GLN A N 1
ATOM 1555 C CA . GLN A 1 207 ? -18.239 45.542 39.533 1.00 29.80 225 GLN A CA 1
ATOM 1556 C C . GLN A 1 207 ? -19.283 44.447 39.648 1.00 35.17 225 GLN A C 1
ATOM 1557 O O . GLN A 1 207 ? -19.341 43.532 38.822 1.00 34.85 225 GLN A O 1
ATOM 1563 N N . ASP A 1 208 ? -20.134 44.575 40.657 1.00 37.27 226 ASP A N 1
ATOM 1564 C CA . ASP A 1 208 ? -21.229 43.639 40.859 1.00 45.70 226 ASP A CA 1
ATOM 1565 C C . ASP A 1 208 ? -22.157 43.648 39.652 1.00 44.47 226 ASP A C 1
ATOM 1566 O O . ASP A 1 208 ? -22.685 42.613 39.245 1.00 47.46 226 ASP A O 1
ATOM 1571 N N . GLU A 1 209 ? -22.324 44.825 39.065 1.00 39.51 227 GLU A N 1
ATOM 1572 C CA . GLU A 1 209 ? -23.288 45.024 37.998 1.00 35.90 227 GLU A CA 1
ATOM 1573 C C . GLU A 1 209 ? -22.696 46.006 36.990 1.00 34.65 227 GLU A C 1
ATOM 1574 O O . GLU A 1 209 ? -22.172 47.060 37.372 1.00 31.85 227 GLU A O 1
ATOM 1580 N N . ILE A 1 210 ? -22.760 45.656 35.708 1.00 32.15 228 ILE A N 1
ATOM 1581 C CA . ILE A 1 210 ? -22.111 46.464 34.672 1.00 31.56 228 ILE A CA 1
ATOM 1582 C C . ILE A 1 210 ? -23.131 47.073 33.724 1.00 33.30 228 ILE A C 1
ATOM 1583 O O . ILE A 1 210 ? -23.518 46.442 32.740 1.00 30.56 228 ILE A O 1
ATOM 1588 N N . ARG A 1 211 ? -23.558 48.300 34.021 1.00 30.86 229 ARG A N 1
ATOM 1589 C CA . ARG A 1 211 ? -24.620 48.953 33.269 1.00 29.94 229 ARG A CA 1
ATOM 1590 C C . ARG A 1 211 ? -24.073 49.758 32.100 1.00 34.41 229 ARG A C 1
ATOM 1591 O O . ARG A 1 211 ? -24.778 50.017 31.114 1.00 38.01 229 ARG A O 1
ATOM 1599 N N . ASP A 1 212 ? -22.812 50.155 32.232 1.00 33.48 230 ASP A N 1
ATOM 1600 C CA . ASP A 1 212 ? -22.138 51.042 31.285 1.00 33.54 230 ASP A CA 1
ATOM 1601 C C . ASP A 1 212 ? -22.375 50.700 29.826 1.00 35.53 230 ASP A C 1
ATOM 1602 O O . ASP A 1 212 ? -22.322 49.537 29.417 1.00 36.08 230 ASP A O 1
ATOM 1607 N N . GLU A 1 213 ? -22.622 51.730 29.033 1.00 39.30 231 GLU A N 1
ATOM 1608 C CA . GLU A 1 213 ? -22.776 51.538 27.602 1.00 45.05 231 GLU A CA 1
ATOM 1609 C C . GLU A 1 213 ? -21.430 51.639 26.888 1.00 38.70 231 GLU A C 1
ATOM 1610 O O . GLU A 1 213 ? -20.383 51.776 27.528 1.00 44.94 231 GLU A O 1
ATOM 1616 N N . GLY A 1 214 ? -21.458 51.525 25.567 1.00 31.48 232 GLY A N 1
ATOM 1617 C CA . GLY A 1 214 ? -20.256 51.647 24.766 1.00 29.47 232 GLY A CA 1
ATOM 1618 C C . GLY A 1 214 ? -19.410 50.391 24.723 1.00 30.30 232 GLY A C 1
ATOM 1619 O O . GLY A 1 214 ? -19.670 49.414 25.442 1.00 27.60 232 GLY A O 1
ATOM 1620 N N . ARG A 1 215 ? -18.381 50.433 23.883 1.00 28.24 233 ARG A N 1
ATOM 1621 C CA . ARG A 1 215 ? -17.498 49.296 23.672 1.00 22.23 233 ARG A CA 1
ATOM 1622 C C . ARG A 1 215 ? -16.822 48.910 24.980 1.00 20.82 233 ARG A C 1
ATOM 1623 O O . ARG A 1 215 ? -16.607 47.732 25.245 1.00 20.46 233 ARG A O 1
ATOM 1631 N N . THR A 1 216 ? -16.498 49.901 25.802 1.00 22.89 234 THR A N 1
ATOM 1632 C CA . THR A 1 216 ? -15.842 49.618 27.073 1.00 29.19 234 THR A CA 1
ATOM 1633 C C . THR A 1 216 ? -16.747 48.774 27.966 1.00 30.05 234 THR A C 1
ATOM 1634 O O . THR A 1 216 ? -16.287 47.816 28.593 1.00 27.34 234 THR A O 1
ATOM 1638 N N . GLY A 1 217 ? -18.033 49.125 27.997 1.00 25.98 235 GLY A N 1
ATOM 1639 C CA . GLY A 1 217 ? -19.020 48.390 28.770 1.00 24.72 235 GLY A CA 1
ATOM 1640 C C . GLY A 1 217 ? -19.206 46.988 28.221 1.00 26.52 235 GLY A C 1
ATOM 1641 O O . GLY A 1 217 ? -19.319 46.018 28.976 1.00 24.14 235 GLY A O 1
ATOM 1642 N N . ARG A 1 218 ? -19.209 46.865 26.897 1.00 26.41 236 ARG A N 1
ATOM 1643 C CA . ARG A 1 218 ? -19.455 45.563 26.285 1.00 27.32 236 ARG A CA 1
ATOM 1644 C C . ARG A 1 218 ? -18.269 44.633 26.517 1.00 28.57 236 ARG A C 1
ATOM 1645 O O . ARG A 1 218 ? -18.436 43.451 26.854 1.00 26.57 236 ARG A O 1
ATOM 1653 N N . PHE A 1 219 ? -17.067 45.170 26.367 1.00 22.96 237 PHE A N 1
ATOM 1654 C CA . PHE A 1 219 ? -15.877 44.375 26.617 1.00 24.93 237 PHE A CA 1
ATOM 1655 C C . PHE A 1 219 ? -15.832 43.999 28.104 1.00 23.79 237 PHE A C 1
ATOM 1656 O O . PHE A 1 219 ? -15.519 42.858 28.448 1.00 21.24 237 PHE A O 1
ATOM 1664 N N . ALA A 1 220 ? -16.179 44.941 28.982 1.00 18.64 238 ALA A N 1
ATOM 1665 C CA . ALA A 1 220 ? -16.230 44.638 30.409 1.00 23.13 238 ALA A CA 1
ATOM 1666 C C . ALA A 1 220 ? -17.177 43.457 30.689 1.00 23.82 238 ALA A C 1
ATOM 1667 O O . ALA A 1 220 ? -16.841 42.539 31.442 1.00 23.42 238 ALA A O 1
ATOM 1669 N N . ARG A 1 221 ? -18.359 43.476 30.087 1.00 18.20 239 ARG A N 1
ATOM 1670 C CA . ARG A 1 221 ? -19.307 42.381 30.296 1.00 19.93 239 ARG A CA 1
ATOM 1671 C C . ARG A 1 221 ? -18.738 41.068 29.746 1.00 25.36 239 ARG A C 1
ATOM 1672 O O . ARG A 1 221 ? -18.986 39.998 30.303 1.00 27.52 239 ARG A O 1
ATOM 1680 N N . GLN A 1 222 ? -17.936 41.148 28.687 1.00 24.31 240 GLN A N 1
ATOM 1681 C CA . GLN A 1 222 ? -17.311 39.945 28.133 1.00 24.56 240 GLN A CA 1
ATOM 1682 C C . GLN A 1 222 ? -16.249 39.386 29.062 1.00 23.78 240 GLN A C 1
ATOM 1683 O O . GLN A 1 222 ? -16.114 38.159 29.214 1.00 29.72 240 GLN A O 1
ATOM 1689 N N . LEU A 1 223 ? -15.510 40.292 29.690 1.00 20.38 241 LEU A N 1
ATOM 1690 C CA . LEU A 1 223 ? -14.498 39.922 30.673 1.00 26.43 241 LEU A CA 1
ATOM 1691 C C . LEU A 1 223 ? -15.161 39.293 31.888 1.00 26.88 241 LEU A C 1
ATOM 1692 O O . LEU A 1 223 ? -14.735 38.235 32.353 1.00 22.00 241 LEU A O 1
ATOM 1697 N N . ALA A 1 224 ? -16.214 39.945 32.385 1.00 23.36 242 ALA A N 1
ATOM 1698 C CA . ALA A 1 224 ? -16.929 39.463 33.563 1.00 29.43 242 ALA A CA 1
ATOM 1699 C C . ALA A 1 224 ? -17.463 38.061 33.286 1.00 28.81 242 ALA A C 1
ATOM 1700 O O . ALA A 1 224 ? -17.395 37.182 34.142 1.00 28.20 242 ALA A O 1
ATOM 1702 N N . LEU A 1 225 ? -17.968 37.846 32.074 1.00 22.95 243 LEU A N 1
ATOM 1703 C CA . LEU A 1 225 ? -18.478 36.534 31.719 1.00 25.61 243 LEU A CA 1
ATOM 1704 C C . LEU A 1 225 ? -17.364 35.474 31.663 1.00 28.85 243 LEU A C 1
ATOM 1705 O O . LEU A 1 225 ? -17.557 34.344 32.111 1.00 23.57 243 LEU A O 1
ATOM 1710 N N . ALA A 1 226 ? -16.203 35.833 31.121 1.00 23.00 244 ALA A N 1
ATOM 1711 C CA . ALA A 1 226 ? -15.089 34.889 31.081 1.00 26.51 244 ALA A CA 1
ATOM 1712 C C . ALA A 1 226 ? -14.679 34.523 32.503 1.00 31.44 244 ALA A C 1
ATOM 1713 O O . ALA A 1 226 ? -14.367 33.366 32.793 1.00 28.89 244 ALA A O 1
ATOM 1715 N N . GLN A 1 227 ? -14.677 35.517 33.386 1.00 29.53 245 GLN A N 1
ATOM 1716 C CA . GLN A 1 227 ? -14.267 35.296 34.766 1.00 28.84 245 GLN A CA 1
ATOM 1717 C C . GLN A 1 227 ? -15.254 34.381 35.494 1.00 30.51 245 GLN A C 1
ATOM 1718 O O . GLN A 1 227 ? -14.852 33.391 36.123 1.00 24.11 245 GLN A O 1
ATOM 1724 N N . HIS A 1 228 ? -16.544 34.707 35.406 1.00 29.11 246 HIS A N 1
ATOM 1725 C CA . HIS A 1 228 ? -17.565 33.955 36.149 1.00 33.44 246 HIS A CA 1
ATOM 1726 C C . HIS A 1 228 ? -17.730 32.548 35.606 1.00 32.24 246 HIS A C 1
ATOM 1727 O O . HIS A 1 228 ? -17.880 31.598 36.364 1.00 32.09 246 HIS A O 1
ATOM 1734 N N . ILE A 1 229 ? -17.696 32.417 34.288 1.00 34.48 247 ILE A N 1
ATOM 1735 C CA . ILE A 1 229 ? -17.748 31.107 33.654 1.00 37.12 247 ILE A CA 1
ATOM 1736 C C . ILE A 1 229 ? -16.570 30.241 34.088 1.00 36.48 247 ILE A C 1
ATOM 1737 O O . ILE A 1 229 ? -16.726 29.050 34.315 1.00 36.85 247 ILE A O 1
ATOM 1742 N N . ALA A 1 230 ? -15.390 30.845 34.188 1.00 31.33 248 ALA A N 1
ATOM 1743 C CA . ALA A 1 230 ? -14.189 30.107 34.551 1.00 36.84 248 ALA A CA 1
ATOM 1744 C C . ALA A 1 230 ? -14.288 29.698 36.024 1.00 38.53 248 ALA A C 1
ATOM 1745 O O . ALA A 1 230 ? -13.933 28.587 36.403 1.00 34.35 248 ALA A O 1
ATOM 1747 N N . ASP A 1 231 ? -14.802 30.594 36.853 1.00 38.03 249 ASP A N 1
ATOM 1748 C CA . ASP A 1 231 ? -14.974 30.276 38.256 1.00 41.76 249 ASP A CA 1
ATOM 1749 C C . ASP A 1 231 ? -15.981 29.153 38.419 1.00 49.81 249 ASP A C 1
ATOM 1750 O O . ASP A 1 231 ? -15.866 28.333 39.328 1.00 52.97 249 ASP A O 1
ATOM 1755 N N . HIS A 1 232 ? -16.962 29.107 37.527 1.00 49.39 250 HIS A N 1
ATOM 1756 C CA . HIS A 1 232 ? -18.046 28.152 37.664 1.00 53.36 250 HIS A CA 1
ATOM 1757 C C . HIS A 1 232 ? -17.576 26.732 37.363 1.00 56.19 250 HIS A C 1
ATOM 1758 O O . HIS A 1 232 ? -17.778 25.828 38.175 1.00 57.26 250 HIS A O 1
ATOM 1765 N N . ARG A 1 233 ? -16.950 26.536 36.204 1.00 55.87 251 ARG A N 1
ATOM 1766 C CA . ARG A 1 233 ? -16.401 25.232 35.850 1.00 60.31 251 ARG A CA 1
ATOM 1767 C C . ARG A 1 233 ? -15.431 24.739 36.921 1.00 62.17 251 ARG A C 1
ATOM 1768 O O . ARG A 1 233 ? -15.570 23.631 37.437 1.00 63.33 251 ARG A O 1
ATOM 1776 N N . LEU A 1 234 ? -14.439 25.571 37.236 1.00 64.26 252 LEU A N 1
ATOM 1777 C CA . LEU A 1 234 ? -13.363 25.210 38.168 1.00 63.80 252 LEU A CA 1
ATOM 1778 C C . LEU A 1 234 ? -13.790 25.199 39.639 1.00 67.25 252 LEU A C 1
ATOM 1779 O O . LEU A 1 234 ? -12.947 25.159 40.537 1.00 66.55 252 LEU A O 1
ATOM 1784 N N . ALA A 1 235 ? -15.097 25.226 39.875 1.00 70.09 253 ALA A N 1
ATOM 1785 C CA . ALA A 1 235 ? -15.644 25.182 41.225 1.00 70.76 253 ALA A CA 1
ATOM 1786 C C . ALA A 1 235 ? -16.201 23.794 41.540 1.00 73.58 253 ALA A C 1
ATOM 1787 O O . ALA A 1 235 ? -15.873 22.811 40.872 1.00 73.25 253 ALA A O 1
ATOM 1789 N N . ALA A 1 242 ? -25.365 26.940 37.917 1.00 80.15 260 ALA A N 1
ATOM 1790 C CA . ALA A 1 242 ? -25.304 27.813 36.747 1.00 76.59 260 ALA A CA 1
ATOM 1791 C C . ALA A 1 242 ? -24.988 29.261 37.124 1.00 71.90 260 ALA A C 1
ATOM 1792 O O . ALA A 1 242 ? -24.770 29.578 38.298 1.00 73.26 260 ALA A O 1
ATOM 1794 N N . LEU A 1 243 ? -24.970 30.129 36.113 1.00 62.54 261 LEU A N 1
ATOM 1795 C CA . LEU A 1 243 ? -24.728 31.560 36.287 1.00 48.37 261 LEU A CA 1
ATOM 1796 C C . LEU A 1 243 ? -25.969 32.278 36.777 1.00 44.37 261 LEU A C 1
ATOM 1797 O O . LEU A 1 243 ? -27.094 31.929 36.399 1.00 44.47 261 LEU A O 1
ATOM 1802 N N . SER A 1 244 ? -25.756 33.306 37.592 1.00 38.39 262 SER A N 1
ATOM 1803 C CA . SER A 1 244 ? -26.847 34.123 38.117 1.00 35.58 262 SER A CA 1
ATOM 1804 C C . SER A 1 244 ? -27.644 34.761 36.976 1.00 31.87 262 SER A C 1
ATOM 1805 O O . SER A 1 244 ? -27.132 34.913 35.862 1.00 35.25 262 SER A O 1
ATOM 1808 N N . PRO A 1 245 ? -28.898 35.139 37.250 1.00 33.07 263 PRO A N 1
ATOM 1809 C CA . PRO A 1 245 ? -29.739 35.845 36.265 1.00 29.58 263 PRO A CA 1
ATOM 1810 C C . PRO A 1 245 ? -29.052 37.099 35.720 1.00 33.97 263 PRO A C 1
ATOM 1811 O O . PRO A 1 245 ? -29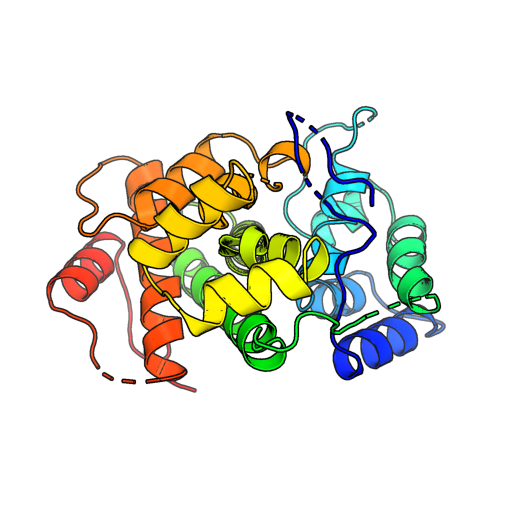.129 37.372 34.512 1.00 33.76 263 PRO A O 1
ATOM 1815 N N . LEU A 1 246 ? -28.373 37.844 36.593 1.00 35.18 264 LEU A N 1
ATOM 1816 C CA . LEU A 1 246 ? -27.656 39.044 36.170 1.00 31.05 264 LEU A CA 1
ATOM 1817 C C . LEU A 1 246 ? -26.624 38.707 35.100 1.00 31.67 264 LEU A C 1
ATOM 1818 O O . LEU A 1 246 ? -26.602 39.321 34.025 1.00 31.49 264 LEU A O 1
ATOM 1823 N N . LEU A 1 247 ? -25.759 37.738 35.389 1.00 30.88 265 LEU A N 1
ATOM 1824 C CA . LEU A 1 247 ? -24.723 37.368 34.426 1.00 30.37 265 LEU A CA 1
ATOM 1825 C C . LEU A 1 247 ? -25.353 36.875 33.117 1.00 28.65 265 LEU A C 1
ATOM 1826 O O . LEU A 1 247 ? -24.878 37.218 32.037 1.00 23.36 265 LEU A O 1
ATOM 1831 N N . ARG A 1 248 ? -26.427 36.089 33.207 1.00 23.12 266 ARG A N 1
ATOM 1832 C CA . ARG A 1 248 ? -27.065 35.602 31.984 1.00 27.59 266 ARG A CA 1
ATOM 1833 C C . ARG A 1 248 ? -27.606 36.779 31.205 1.00 27.83 266 ARG A C 1
ATOM 1834 O O . ARG A 1 248 ? -27.519 36.806 29.983 1.00 26.47 266 ARG A O 1
ATOM 1842 N N . ALA A 1 249 ? -28.154 37.763 31.915 1.00 26.78 267 ALA A N 1
ATOM 1843 C CA . ALA A 1 249 ? -28.691 38.942 31.243 1.00 27.25 267 ALA A CA 1
ATOM 1844 C C . ALA A 1 249 ? -27.562 39.737 30.580 1.00 27.93 267 ALA A C 1
ATOM 1845 O O . ALA A 1 249 ? -27.719 40.271 29.471 1.00 19.81 267 ALA A O 1
ATOM 1847 N N . GLU A 1 250 ? -26.418 39.804 31.251 1.00 22.69 268 GLU A N 1
ATOM 1848 C CA . GLU A 1 250 ? -25.278 40.516 30.687 1.00 24.60 268 GLU A CA 1
ATOM 1849 C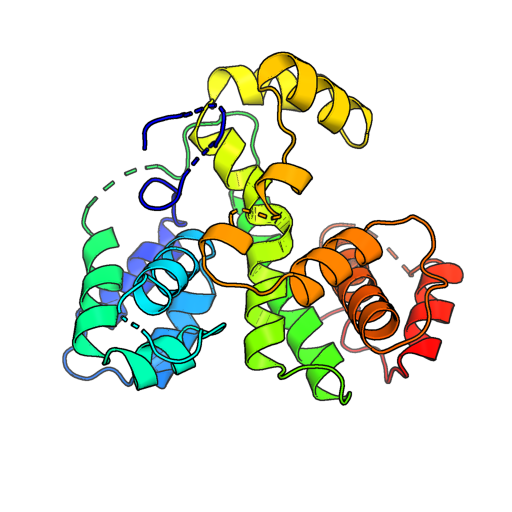 C . GLU A 1 250 ? -24.724 39.709 29.507 1.00 27.84 268 GLU A C 1
ATOM 1850 O O . GLU A 1 250 ? -24.391 40.268 28.465 1.00 29.83 268 GLU A O 1
ATOM 1856 N N . ALA A 1 251 ? -24.663 38.389 29.672 1.00 24.40 269 ALA A N 1
ATOM 1857 C CA . ALA A 1 251 ? -24.322 37.487 28.577 1.00 25.89 269 ALA A CA 1
ATOM 1858 C C . ALA A 1 251 ? -25.204 37.756 27.367 1.00 34.40 269 ALA A C 1
ATOM 1859 O O . ALA A 1 251 ? -24.702 37.982 26.266 1.00 39.09 269 ALA A O 1
ATOM 1861 N N . ARG A 1 252 ? -26.521 37.739 27.565 1.00 34.81 270 ARG A N 1
ATOM 1862 C CA . ARG A 1 252 ? -27.438 38.001 26.460 1.00 39.42 270 ARG A CA 1
ATOM 1863 C C . ARG A 1 252 ? -27.129 39.361 25.838 1.00 37.33 270 ARG A C 1
ATOM 1864 O O . ARG A 1 252 ? -27.229 39.538 24.630 1.00 33.84 270 ARG A O 1
ATOM 1872 N N . ARG A 1 253 ? -26.752 40.326 26.667 1.00 43.68 271 ARG A N 1
ATOM 1873 C CA . ARG A 1 253 ? -26.563 41.695 26.187 1.00 43.70 271 ARG A CA 1
ATOM 1874 C C . ARG A 1 253 ? -25.311 41.871 25.295 1.00 47.58 271 ARG A C 1
ATOM 1875 O O . ARG A 1 253 ? -25.304 42.741 24.411 1.00 45.86 271 ARG A O 1
ATOM 1883 N N . CYS A 1 254 ? -24.274 41.050 25.504 1.00 50.60 272 CYS A N 1
ATOM 1884 C CA . CYS A 1 254 ? -23.186 40.954 24.514 1.00 57.39 272 CYS A CA 1
ATOM 1885 C C . CYS A 1 254 ? -23.597 40.089 23.319 1.00 64.96 272 CYS A C 1
ATOM 1886 O O . CYS A 1 254 ? -22.958 40.148 22.266 1.00 70.84 272 CYS A O 1
ATOM 1889 N N . GLY A 1 255 ? -24.633 39.269 23.500 1.00 62.04 273 GLY A N 1
ATOM 1890 C CA . GLY A 1 255 ? -25.094 38.345 22.473 1.00 63.68 273 GLY A CA 1
ATOM 1891 C C . GLY A 1 255 ? -24.358 37.019 22.549 1.00 68.62 273 GLY A C 1
ATOM 1892 O O . GLY A 1 255 ? -23.222 36.925 22.085 1.00 76.12 273 GLY A O 1
ATOM 1893 N N . LEU A 1 256 ? -24.987 35.987 23.109 1.00 66.05 274 LEU A N 1
ATOM 1894 C CA A LEU A 1 256 ? -24.274 34.730 23.283 0.50 66.16 274 LEU A CA 1
ATOM 1895 C CA B LEU A 1 256 ? -24.305 34.717 23.386 0.50 65.51 274 LEU A CA 1
ATOM 1896 C C . LEU A 1 256 ? -24.991 33.463 22.815 1.00 73.56 274 LEU A C 1
ATOM 1897 O O . LEU A 1 256 ? -26.200 33.268 23.017 1.00 78.94 274 LEU A O 1
ATOM 1906 N N . GLY A 1 257 ? -24.209 32.614 22.146 1.00 75.12 275 GLY A N 1
ATOM 1907 C CA . GLY A 1 257 ? -24.629 31.287 21.743 1.00 73.97 275 GLY A CA 1
ATOM 1908 C C . GLY A 1 257 ? -24.016 30.365 22.774 1.00 75.13 275 GLY A C 1
ATOM 1909 O O . GLY A 1 257 ? -22.900 30.583 23.228 1.00 69.69 275 GLY A O 1
ATOM 1910 N N . ASP A 1 258 ? -24.743 29.331 23.159 1.00 82.38 276 ASP A N 1
ATOM 1911 C CA . ASP A 1 258 ? -24.340 28.527 24.297 1.00 85.12 276 ASP A CA 1
ATOM 1912 C C . ASP A 1 258 ? -24.571 27.058 23.969 1.00 86.49 276 ASP A C 1
ATOM 1913 O O . ASP A 1 258 ? -25.259 26.761 22.991 1.00 92.11 276 ASP A O 1
ATOM 1918 N N . GLU A 1 259 ? -24.028 26.136 24.770 1.00 81.91 277 GLU A N 1
ATOM 1919 C CA . GLU A 1 259 ? -23.306 26.455 26.004 1.00 75.78 277 GLU A CA 1
ATOM 1920 C C . GLU A 1 259 ? -22.044 25.622 26.236 1.00 72.29 277 GLU A C 1
ATOM 1921 O O . GLU A 1 259 ? -21.855 25.053 27.318 1.00 63.35 277 GLU A O 1
ATOM 1927 N N . ASP A 1 260 ? -21.183 25.575 25.221 1.00 78.91 278 ASP A N 1
ATOM 1928 C CA . ASP A 1 260 ? -19.914 24.857 25.293 1.00 90.38 278 ASP A CA 1
ATOM 1929 C C . ASP A 1 260 ? -18.963 25.545 26.259 1.00 97.51 278 ASP A C 1
ATOM 1930 O O . ASP A 1 260 ? -17.885 25.027 26.565 1.00 100.78 278 ASP A O 1
ATOM 1935 N N . LEU A 1 261 ? -19.362 26.723 26.727 1.00 98.55 279 LEU A N 1
ATOM 1936 C CA . LEU A 1 261 ? -18.554 27.489 27.666 1.00 96.63 279 LEU A CA 1
ATOM 1937 C C . LEU A 1 261 ? -18.679 26.956 29.087 1.00 96.82 279 LEU A C 1
ATOM 1938 O O . LEU A 1 261 ? -17.740 27.043 29.872 1.00 95.26 279 LEU A O 1
ATOM 1943 N N . ALA A 1 262 ? -19.846 26.416 29.420 1.00 99.81 280 ALA A N 1
ATOM 1944 C CA . ALA A 1 262 ? -20.089 25.921 30.768 1.00 104.08 280 ALA A CA 1
ATOM 1945 C C . ALA A 1 262 ? -19.511 24.516 30.965 1.00 109.10 280 ALA A C 1
ATOM 1946 O O . ALA A 1 262 ? -19.826 23.842 31.947 1.00 111.55 280 ALA A O 1
ATOM 1948 N N . ARG A 1 263 ? -18.650 24.087 30.043 1.00 110.19 281 ARG A N 1
ATOM 1949 C CA . ARG A 1 263 ? -18.016 22.774 30.152 1.00 109.39 281 ARG A CA 1
ATOM 1950 C C . ARG A 1 263 ? -17.002 22.472 29.043 1.00 109.57 281 ARG A C 1
ATOM 1951 O O . ARG A 1 263 ? -16.730 23.303 28.175 1.00 106.93 281 ARG A O 1
ATOM 1959 N N . LEU A 1 264 ? -16.446 21.266 29.097 1.00 112.97 282 LEU A N 1
ATOM 1960 C CA . LEU A 1 264 ? -15.645 20.716 28.008 1.00 115.75 282 LEU A CA 1
ATOM 1961 C C . LEU A 1 264 ? -15.133 19.338 28.403 1.00 115.48 282 LEU A C 1
ATOM 1962 O O . LEU A 1 264 ? -14.488 19.186 29.437 1.00 114.44 282 LEU A O 1
#

InterPro domains:
  IPR000160 GGDEF domain [PF00990] (472-627)
  IPR000160 GGDEF domain [PS50887] (502-634)
  IPR000160 GGDEF domain [SM00267] (461-632)
  IPR000160 GGDEF domain [TIGR00254] (468-631)
  IPR000160 GGDEF domain [cd01949] (473-630)
  IPR001789 Signal transduction response regulator, receiver domain [PF00072] (323-435)
  IPR001789 Signal transduction response regulator, receiver domain [PS50110] (322-438)
  IPR001789 Signal transduction response regulator, receiver domain [SM00448] (321-434)
  IPR011006 CheY-like superfamily [SSF52172] (320-467)
  IPR013976 Cyclic di-GMP phosphodiesterase CdgJ, HDOD domain [PF08668] (33-223)
  IPR013976 Cyclic di-GMP phosphodiesterase CdgJ, HDOD domain [PS51833] (33-226)
  IPR029787 Nucleotide cyclase [SSF55073] (477-631)
  IPR043128 Reverse transcriptase/Diguanylate cyclase domain [G3DSA:3.30.70.270] (458-632)
  IPR050469 Diguanylate cyclase Dgc-like, bacteria [PTHR45138] (440-632)

Radius of gyration: 17.8 Å; Cα contacts (8 Å, |Δi|>4): 351; chains: 1; bounding box: 48×34×44 Å

Sequence (248 aa):
DRWNHKPLCDSLPTASRTAAAILNLAQREDVTAEALAQLIQTDPALTGRRILRFANAPATRRPVASVIDAIDLVGLPAVRQFALSLSLREGRCEAFDYAAYWQKSLARAVALQSITAQASTVAPKEAFTLGLLADVGRLALATAWPEEYSECLRKADGEALIALERERFATDHDELTRLLTDWGFPQVFIDALQLSQQDEIRDEGRTGRFARQLALAQHIADHRLAALSPLLRAEARRCGLLGDEDLARL

Organism: Methylococcus capsulatus (NCBI:txid414)

Nearest PDB structures (foldseek):
  3ljx-assembly1_A  TM=1.004E+00  e=3.132E-37  Methylococcus capsulatus str. Bath
  3p3q-assembly3_B  TM=9.512E-01  e=3.727E-29  Methylococcus capsulatus
  3p3q-assembly3_A  TM=9.382E-01  e=3.063E-27  Methylococcus capsulatus
  3m1t-assembly1_A  TM=5.039E-01  e=1.734E-08  Shewanella amazonensis SB2B
  3hc1-assembly1_A  TM=5.058E-01  e=2.002E-08  Geobacter sulfurreducens

CATH classification: 1.10.3210.10

Solvent-accessible surface area: 12842 Å² total

B-factor: mean 39.38, std 23.46, range [14.97, 416.45]